Protein AF-A0A6P8RUH9-F1 (afdb_monomer)

Mean predicted aligned error: 15.48 Å

InterPro domains:
  IPR007277 Svp26/Tex261 [PF04148] (1-161)
  IPR007277 Svp26/Tex261 [PTHR13144] (1-192)

Radius of gyration: 24.64 Å; Cα contacts (8 Å, |Δi|>4): 89; chains: 1; bounding box: 49×61×91 Å

Structure (mmCIF, N/CA/C/O backbone):
data_AF-A0A6P8RUH9-F1
#
_entry.id   AF-A0A6P8RUH9-F1
#
loop_
_atom_site.group_PDB
_atom_site.id
_atom_site.type_symbol
_atom_site.label_atom_id
_atom_site.label_alt_id
_atom_site.label_comp_id
_atom_site.label_asym_id
_atom_site.label_entity_id
_atom_site.label_seq_id
_atom_site.pdbx_PDB_ins_code
_atom_site.Cartn_x
_atom_site.Cartn_y
_atom_site.Cartn_z
_atom_site.occupancy
_atom_site.B_iso_or_equiv
_atom_site.auth_seq_id
_atom_site.auth_comp_id
_atom_site.auth_asym_id
_atom_site.auth_atom_id
_atom_site.pdbx_PDB_model_num
ATOM 1 N N . MET A 1 1 ? 12.199 33.834 23.672 1.00 69.25 1 MET A N 1
ATOM 2 C CA . MET A 1 1 ? 12.524 32.460 23.213 1.00 69.25 1 MET A CA 1
ATOM 3 C C . MET A 1 1 ? 12.383 32.310 21.686 1.00 69.25 1 MET A C 1
ATOM 5 O O . MET A 1 1 ? 11.961 31.268 21.211 1.00 69.25 1 MET A O 1
ATOM 9 N N . TRP A 1 2 ? 12.731 33.329 20.887 1.00 88.88 2 TRP A N 1
ATOM 10 C CA . TRP A 1 2 ? 12.473 33.311 19.435 1.00 88.88 2 TRP A CA 1
ATOM 11 C C . TRP A 1 2 ? 13.584 32.617 18.627 1.00 88.88 2 TRP A C 1
ATOM 13 O O . TRP A 1 2 ? 13.301 31.921 17.661 1.00 88.88 2 TRP A O 1
ATOM 23 N N . PHE A 1 3 ? 14.840 32.710 19.082 1.00 92.44 3 PHE A N 1
ATOM 24 C CA . PHE A 1 3 ? 15.985 32.069 18.425 1.00 92.44 3 PHE A 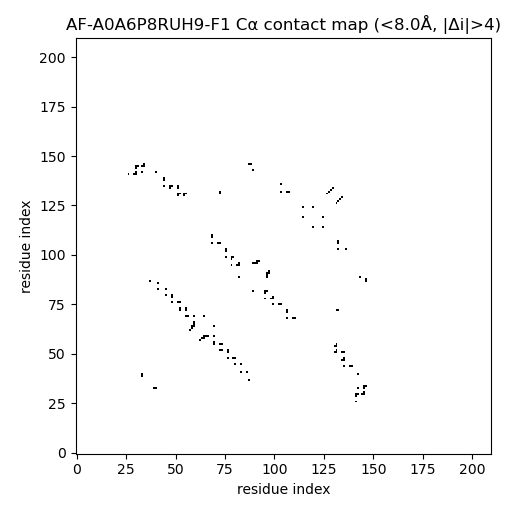CA 1
ATOM 25 C C . PHE A 1 3 ? 15.899 30.530 18.420 1.00 92.44 3 PHE A C 1
ATOM 27 O O . PHE A 1 3 ? 16.036 29.913 17.370 1.00 92.44 3 PHE A O 1
ATOM 34 N N . MET A 1 4 ? 15.579 29.905 19.563 1.00 91.88 4 MET A N 1
ATOM 35 C CA . MET A 1 4 ? 15.375 28.446 19.646 1.00 91.88 4 MET A CA 1
ATOM 36 C C . MET A 1 4 ? 14.178 27.971 18.806 1.00 91.88 4 MET A C 1
ATOM 38 O O . MET A 1 4 ? 14.220 26.887 18.235 1.00 91.88 4 MET A O 1
ATOM 42 N N . TYR A 1 5 ? 13.130 28.793 18.685 1.00 93.69 5 TYR A N 1
ATOM 43 C CA . TYR A 1 5 ? 11.975 28.501 17.834 1.00 93.69 5 TYR A CA 1
ATOM 44 C C . TYR A 1 5 ? 12.345 28.506 16.340 1.00 93.69 5 TYR A C 1
ATOM 46 O O . TYR A 1 5 ? 11.978 27.588 15.608 1.00 93.69 5 TYR A O 1
ATOM 54 N N . LEU A 1 6 ? 13.145 29.484 15.902 1.00 94.25 6 LEU A N 1
ATOM 55 C CA . LEU A 1 6 ? 13.712 29.535 14.549 1.00 94.25 6 LEU A CA 1
ATOM 56 C C . LEU A 1 6 ? 14.610 28.327 14.250 1.00 94.25 6 LEU A C 1
ATOM 58 O O . LEU A 1 6 ? 14.477 27.710 13.194 1.00 94.25 6 LEU A O 1
ATOM 62 N N . LEU A 1 7 ? 15.481 27.953 15.194 1.00 93.50 7 LEU A N 1
ATOM 63 C CA . LEU A 1 7 ? 16.321 26.757 15.072 1.00 93.50 7 LEU A CA 1
ATOM 64 C C . LEU A 1 7 ? 15.492 25.468 14.981 1.00 93.50 7 LEU A C 1
ATOM 66 O O . LEU A 1 7 ? 15.857 24.573 14.222 1.00 93.50 7 LEU A O 1
ATOM 70 N N . SER A 1 8 ? 14.367 25.376 15.698 1.00 95.19 8 SER A N 1
ATOM 71 C CA . SER A 1 8 ? 13.455 24.229 15.604 1.00 95.19 8 SER A CA 1
ATOM 72 C C . SER A 1 8 ? 12.855 24.090 14.203 1.00 95.19 8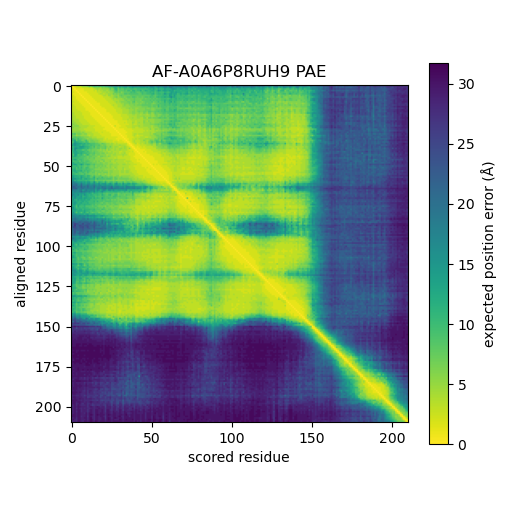 SER A C 1
ATOM 74 O O . SER A 1 8 ? 12.821 22.985 13.667 1.00 95.19 8 SER A O 1
ATOM 76 N N . TRP A 1 9 ? 12.417 25.195 13.592 1.00 95.81 9 TRP A N 1
ATOM 77 C CA . TRP A 1 9 ? 11.889 25.194 12.222 1.00 95.81 9 TRP A CA 1
ATOM 78 C C . TRP A 1 9 ? 12.949 24.805 11.190 1.00 95.81 9 TRP A C 1
ATOM 80 O O . TRP A 1 9 ? 12.679 23.996 10.303 1.00 95.81 9 TRP A O 1
ATOM 90 N N . LEU A 1 10 ? 14.168 25.333 11.334 1.00 96.56 10 LEU A N 1
ATOM 91 C CA . LEU A 1 10 ? 15.282 24.988 10.452 1.00 96.56 10 LEU A CA 1
ATOM 92 C C . LEU A 1 10 ? 15.670 23.506 10.580 1.00 96.56 10 LEU A C 1
ATOM 94 O O . LEU A 1 10 ? 15.860 22.830 9.572 1.00 96.56 10 LEU A O 1
ATOM 98 N N . SER A 1 11 ? 15.744 22.990 11.810 1.00 94.62 11 SER A N 1
ATOM 99 C CA . SER A 1 11 ? 16.042 21.579 12.078 1.00 94.62 11 SER A CA 1
ATOM 100 C C . SER A 1 11 ? 14.975 20.655 11.488 1.00 94.62 11 SER A C 1
ATOM 102 O O . SER A 1 11 ? 15.318 19.667 10.841 1.00 94.62 11 SER A O 1
ATOM 104 N N . LEU A 1 12 ? 13.692 21.005 11.629 1.00 96.00 12 LEU A N 1
ATOM 105 C CA . LEU A 1 12 ? 12.587 20.251 11.035 1.00 96.00 12 LEU A CA 1
ATOM 106 C C . LEU A 1 12 ? 12.712 20.206 9.506 1.00 96.00 12 LEU A C 1
ATOM 108 O O . LEU A 1 12 ? 12.623 19.127 8.924 1.00 96.00 12 LEU A O 1
ATOM 112 N N . LEU A 1 13 ? 12.992 21.341 8.858 1.00 96.19 13 LEU A N 1
ATOM 113 C CA . LEU A 1 13 ? 13.170 21.406 7.404 1.00 96.19 13 LEU A CA 1
ATOM 114 C C . LEU A 1 13 ? 14.316 20.502 6.931 1.00 96.19 13 LEU A C 1
ATOM 116 O O . LEU A 1 13 ? 14.151 19.740 5.975 1.00 96.19 13 LEU A O 1
ATOM 120 N N . ILE A 1 14 ? 15.458 20.546 7.620 1.00 96.00 14 ILE A N 1
ATOM 121 C CA . ILE A 1 14 ? 16.614 19.700 7.303 1.00 96.00 14 ILE A CA 1
ATOM 122 C C . ILE A 1 14 ? 16.260 18.217 7.490 1.00 96.00 14 ILE A C 1
ATOM 124 O O . ILE A 1 14 ? 16.511 17.417 6.590 1.00 96.00 14 ILE A O 1
ATOM 128 N N . GLN A 1 15 ? 15.631 17.843 8.608 1.00 96.50 15 GLN A N 1
ATOM 129 C CA . GLN A 1 15 ? 15.238 16.454 8.880 1.00 96.50 15 GLN A CA 1
ATOM 130 C C . GLN A 1 15 ? 14.256 15.917 7.835 1.00 96.50 15 GLN A C 1
ATOM 132 O O . GLN A 1 15 ? 14.474 14.834 7.293 1.00 96.50 15 GLN A O 1
ATOM 137 N N . VAL A 1 16 ? 13.218 16.686 7.495 1.00 96.56 16 VAL A N 1
ATOM 138 C CA . VAL A 1 16 ? 12.249 16.305 6.455 1.00 96.56 16 VAL A CA 1
ATOM 139 C C . VAL A 1 16 ? 12.937 16.150 5.098 1.00 96.56 16 VAL A C 1
ATOM 141 O O . VAL A 1 16 ? 12.639 15.200 4.372 1.00 96.56 16 VAL A O 1
ATOM 144 N N . SER A 1 17 ? 13.901 17.016 4.773 1.00 95.00 17 SER A N 1
ATOM 145 C CA . SER A 1 17 ? 14.680 16.911 3.531 1.00 95.00 17 SER A CA 1
ATOM 146 C C . SER A 1 17 ? 15.493 15.614 3.477 1.00 95.00 17 SER A C 1
ATOM 148 O O . SER A 1 17 ? 15.428 14.893 2.483 1.00 95.00 17 SER A O 1
ATOM 150 N N . PHE A 1 18 ? 16.202 15.265 4.557 1.00 95.62 18 PHE A N 1
ATOM 151 C CA . PHE A 1 18 ? 16.967 14.015 4.636 1.00 95.62 18 PHE A CA 1
ATOM 152 C C . PHE A 1 18 ? 16.075 12.772 4.561 1.00 95.62 18 PHE A C 1
ATOM 154 O O . PHE A 1 18 ? 16.402 11.842 3.827 1.00 95.62 18 PHE A O 1
ATOM 161 N N . VAL A 1 19 ? 14.939 12.760 5.266 1.00 96.75 19 VAL A N 1
ATOM 162 C CA . VAL A 1 19 ? 13.975 11.647 5.206 1.00 96.75 19 VAL A CA 1
ATOM 163 C C . VAL A 1 19 ? 13.419 11.489 3.790 1.00 96.7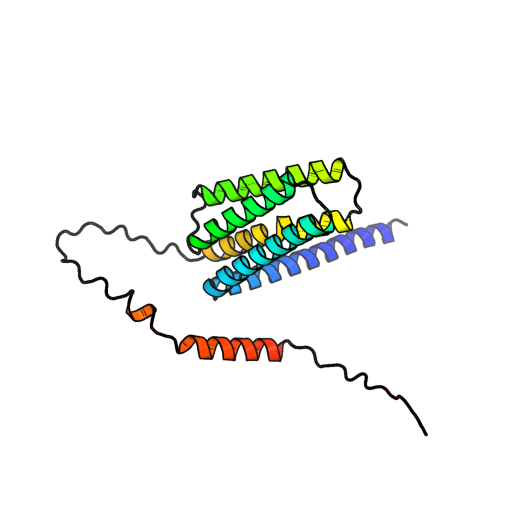5 19 VAL A C 1
ATOM 165 O O . VAL A 1 19 ? 13.357 10.376 3.276 1.00 96.75 19 VAL A O 1
ATOM 168 N N . THR A 1 20 ? 13.079 12.595 3.127 1.00 95.25 20 THR A N 1
ATOM 169 C CA . THR A 1 20 ? 12.555 12.569 1.753 1.00 95.25 20 THR A CA 1
ATOM 170 C C . THR A 1 20 ? 13.595 12.032 0.771 1.00 95.25 20 THR A C 1
ATOM 172 O O . THR A 1 20 ? 13.275 11.158 -0.032 1.00 95.25 20 THR A O 1
ATOM 175 N N . LEU A 1 21 ? 14.850 12.489 0.860 1.00 94.00 21 LEU A N 1
ATOM 176 C CA . LEU A 1 21 ? 15.941 11.988 0.017 1.00 94.00 21 LEU A CA 1
ATOM 177 C C . LEU A 1 21 ? 16.235 10.505 0.272 1.00 94.00 21 LEU A C 1
ATOM 179 O O . LEU A 1 21 ? 16.464 9.763 -0.680 1.00 94.00 21 LEU A O 1
ATOM 183 N N . ALA A 1 22 ? 16.189 10.057 1.529 1.00 95.06 22 ALA A N 1
ATOM 184 C CA . ALA A 1 22 ? 16.385 8.653 1.878 1.00 95.06 22 ALA A CA 1
ATOM 185 C C . ALA A 1 22 ? 15.278 7.756 1.298 1.00 95.06 22 ALA A C 1
ATOM 187 O O . ALA A 1 22 ? 15.579 6.706 0.730 1.00 95.06 22 ALA A O 1
ATOM 188 N N . ILE A 1 23 ? 14.012 8.185 1.383 1.00 93.00 23 ILE A N 1
ATOM 189 C CA . ILE A 1 23 ? 12.884 7.465 0.774 1.00 93.00 23 ILE A CA 1
ATOM 190 C C . ILE A 1 23 ? 13.026 7.455 -0.752 1.00 93.00 23 ILE A C 1
ATOM 192 O O . ILE A 1 23 ? 12.886 6.399 -1.362 1.00 93.00 23 ILE A O 1
ATOM 196 N N . ALA A 1 24 ? 13.355 8.592 -1.371 1.00 90.25 24 ALA A N 1
ATOM 197 C CA . ALA A 1 24 ? 13.539 8.685 -2.819 1.00 90.25 24 ALA A CA 1
ATOM 198 C C . ALA A 1 24 ? 14.666 7.765 -3.321 1.00 90.25 24 ALA A C 1
ATOM 200 O O . ALA A 1 24 ? 14.462 7.020 -4.277 1.00 90.25 24 ALA A O 1
ATOM 201 N N . ALA A 1 25 ? 15.822 7.756 -2.649 1.00 91.31 25 ALA A N 1
ATOM 202 C CA . ALA A 1 25 ? 16.939 6.875 -2.988 1.00 91.31 25 ALA A CA 1
ATOM 203 C C . ALA A 1 25 ? 16.591 5.389 -2.788 1.00 91.31 25 ALA A C 1
ATOM 205 O O . ALA A 1 25 ? 16.945 4.556 -3.621 1.00 91.31 25 ALA A O 1
ATOM 206 N N . GLY A 1 26 ? 15.859 5.055 -1.718 1.00 88.62 26 GLY A N 1
ATOM 207 C CA . GLY A 1 26 ? 15.378 3.694 -1.474 1.00 88.62 26 GLY A CA 1
ATOM 208 C C . GLY A 1 26 ? 14.413 3.207 -2.556 1.00 88.62 26 GLY A C 1
ATOM 209 O O . GLY A 1 26 ? 14.572 2.100 -3.064 1.00 88.62 26 GLY A O 1
ATOM 210 N N . LEU A 1 27 ? 13.444 4.040 -2.950 1.00 86.12 27 LEU A N 1
ATOM 211 C CA . LEU A 1 27 ? 12.492 3.711 -4.016 1.00 86.12 27 LEU A CA 1
ATOM 212 C C . LEU A 1 27 ? 13.161 3.616 -5.387 1.00 86.12 27 LEU A C 1
ATOM 214 O O . LEU A 1 27 ? 12.807 2.728 -6.156 1.00 86.12 27 LEU A O 1
ATOM 218 N N . TYR A 1 28 ? 14.147 4.471 -5.667 1.00 87.12 28 TYR A N 1
ATOM 219 C CA . TYR A 1 28 ? 14.960 4.381 -6.879 1.00 87.12 28 TYR A CA 1
ATOM 220 C C . TYR A 1 28 ? 15.700 3.038 -6.955 1.00 87.12 28 TYR A C 1
ATOM 222 O O . TYR A 1 28 ? 15.595 2.337 -7.957 1.00 87.12 28 TYR A O 1
ATOM 230 N N . TYR A 1 29 ? 16.367 2.633 -5.869 1.00 87.06 29 TYR A N 1
ATOM 231 C CA . TYR A 1 29 ? 17.061 1.343 -5.809 1.00 87.06 29 TYR A CA 1
ATOM 232 C C . TYR A 1 29 ? 16.100 0.154 -5.960 1.00 87.06 29 TYR A C 1
ATOM 234 O O . TYR A 1 29 ? 16.401 -0.814 -6.654 1.00 87.06 29 TYR A O 1
ATOM 242 N N . VAL A 1 30 ? 14.919 0.224 -5.336 1.00 83.94 30 VAL A N 1
ATOM 243 C CA . VAL A 1 30 ? 13.884 -0.809 -5.500 1.00 83.94 30 VAL A CA 1
ATOM 244 C C . VAL A 1 30 ? 13.390 -0.870 -6.947 1.00 83.94 30 VAL A C 1
ATOM 246 O O . VAL A 1 30 ? 13.195 -1.969 -7.455 1.00 83.94 30 VAL A O 1
ATOM 249 N N . ALA A 1 31 ? 13.207 0.267 -7.621 1.00 83.44 31 ALA A N 1
ATOM 250 C CA . ALA A 1 31 ? 12.779 0.298 -9.018 1.00 83.44 31 ALA A CA 1
ATOM 251 C C . ALA A 1 31 ? 13.814 -0.351 -9.951 1.00 83.44 31 ALA A C 1
ATOM 253 O O . ALA A 1 31 ? 13.439 -1.189 -10.768 1.00 83.44 31 ALA A O 1
ATOM 254 N N . GLU A 1 32 ? 15.103 -0.052 -9.766 1.00 83.69 32 GLU A N 1
ATOM 255 C CA . GLU A 1 32 ? 16.202 -0.692 -10.508 1.00 83.69 32 GLU A CA 1
ATOM 256 C C . GLU A 1 32 ? 16.216 -2.216 -10.283 1.00 83.69 32 GLU A C 1
ATOM 258 O O . GLU A 1 32 ? 16.300 -2.999 -11.229 1.00 83.69 32 GLU A O 1
ATOM 263 N N . LEU A 1 33 ? 16.013 -2.660 -9.035 1.00 81.56 33 LEU A N 1
ATOM 264 C CA . LEU A 1 33 ? 15.922 -4.085 -8.711 1.00 81.56 33 LEU A CA 1
ATOM 265 C C . LEU A 1 33 ? 14.700 -4.757 -9.358 1.00 81.56 33 LEU A C 1
ATOM 267 O O . LEU A 1 33 ? 14.754 -5.929 -9.734 1.00 81.56 33 LEU A O 1
ATOM 271 N N . ILE A 1 34 ? 13.584 -4.038 -9.481 1.00 82.50 34 ILE A N 1
ATOM 272 C CA . ILE A 1 34 ? 12.384 -4.548 -10.145 1.00 82.50 34 ILE A CA 1
ATOM 273 C C . ILE A 1 34 ? 12.605 -4.682 -11.650 1.00 82.50 34 ILE A C 1
ATOM 275 O O . ILE A 1 34 ? 12.130 -5.663 -12.227 1.00 82.50 34 ILE A O 1
ATOM 279 N N . GLU A 1 35 ? 13.302 -3.726 -12.260 1.00 77.19 35 GLU A N 1
ATOM 280 C CA . GLU A 1 35 ? 13.654 -3.745 -13.680 1.00 77.19 35 GLU A CA 1
ATOM 281 C C . GLU A 1 35 ? 14.567 -4.937 -14.000 1.00 77.19 35 GLU A C 1
ATOM 283 O O . GLU A 1 35 ? 14.286 -5.697 -14.930 1.00 77.19 35 GLU A O 1
ATOM 288 N N . GLU A 1 36 ? 15.592 -5.175 -13.177 1.00 80.31 36 GLU A N 1
ATOM 289 C CA . GLU A 1 36 ? 16.517 -6.296 -13.370 1.00 80.31 36 GLU A CA 1
ATOM 290 C C . GLU A 1 36 ? 15.868 -7.661 -13.048 1.00 80.31 36 GLU A C 1
ATOM 292 O O . GLU A 1 36 ? 16.117 -8.655 -13.736 1.00 80.31 36 GLU A O 1
ATOM 297 N N . TYR A 1 37 ? 14.975 -7.725 -12.050 1.00 80.62 37 TYR A N 1
ATOM 298 C CA . TYR A 1 37 ? 14.372 -8.975 -11.564 1.00 80.62 37 TYR A CA 1
ATOM 299 C C . TYR A 1 37 ? 12.837 -8.999 -11.625 1.00 80.62 37 TYR A C 1
ATOM 301 O O . TYR A 1 37 ? 12.169 -9.427 -10.678 1.00 80.62 37 TYR A O 1
ATOM 309 N N . THR A 1 38 ? 12.247 -8.636 -12.765 1.00 77.81 38 THR A N 1
ATOM 310 C CA . THR A 1 38 ? 10.779 -8.587 -12.971 1.00 77.81 38 THR A CA 1
ATOM 311 C C . THR A 1 38 ? 10.034 -9.864 -12.542 1.00 77.81 38 THR A C 1
ATOM 313 O O . THR A 1 38 ? 8.972 -9.800 -11.917 1.00 77.81 38 THR A O 1
ATOM 316 N N . VAL A 1 39 ? 10.607 -11.045 -12.798 1.00 77.62 39 VAL A N 1
ATOM 317 C CA . VAL A 1 39 ? 10.031 -12.342 -12.391 1.00 77.62 39 VAL A CA 1
ATOM 318 C C . VAL A 1 39 ? 10.057 -12.525 -10.869 1.00 77.62 39 VAL A C 1
ATOM 320 O O . VAL A 1 39 ? 9.130 -13.107 -10.294 1.00 77.62 39 VAL A O 1
ATOM 323 N N . ALA A 1 40 ? 11.100 -12.036 -10.192 1.00 77.44 40 ALA A N 1
ATOM 324 C CA . ALA A 1 40 ? 11.167 -12.057 -8.733 1.00 77.44 40 ALA A CA 1
ATOM 325 C C . ALA A 1 40 ? 10.153 -11.076 -8.136 1.00 77.44 40 ALA A C 1
ATOM 327 O O . ALA A 1 40 ? 9.431 -11.449 -7.210 1.00 77.44 40 ALA A O 1
ATOM 328 N N . THR A 1 41 ? 10.014 -9.885 -8.717 1.00 80.00 41 THR A N 1
ATOM 329 C CA . THR A 1 41 ? 9.019 -8.881 -8.319 1.00 80.00 41 THR A CA 1
ATOM 330 C C . THR A 1 41 ? 7.602 -9.435 -8.377 1.00 80.00 41 THR A C 1
ATOM 332 O O . THR A 1 41 ? 6.869 -9.364 -7.389 1.00 80.00 41 THR A O 1
ATOM 335 N N . GLN A 1 42 ? 7.232 -10.089 -9.481 1.00 79.88 42 GLN A N 1
ATOM 336 C CA . GLN A 1 42 ? 5.919 -10.722 -9.622 1.00 79.88 42 GLN A CA 1
ATOM 337 C C . GLN A 1 42 ? 5.664 -11.764 -8.515 1.00 79.88 42 GLN A C 1
ATOM 339 O O . GLN A 1 42 ? 4.559 -11.862 -7.972 1.00 79.88 42 GLN A O 1
ATOM 344 N N . ARG A 1 43 ? 6.691 -12.535 -8.133 1.00 82.06 43 ARG A N 1
ATOM 345 C CA . ARG A 1 43 ? 6.594 -13.507 -7.031 1.00 82.06 43 ARG A CA 1
ATOM 346 C C . ARG A 1 43 ? 6.457 -12.819 -5.674 1.00 82.06 43 ARG A C 1
ATOM 348 O O . ARG A 1 43 ? 5.631 -13.251 -4.876 1.00 82.06 43 ARG A O 1
ATOM 355 N N . ILE A 1 44 ? 7.222 -11.761 -5.417 1.00 84.50 44 ILE A N 1
ATOM 356 C CA . ILE A 1 44 ? 7.167 -10.996 -4.163 1.00 84.50 44 ILE A CA 1
ATOM 357 C C . ILE A 1 44 ? 5.782 -10.371 -3.980 1.00 84.50 44 ILE A C 1
ATOM 359 O O . ILE A 1 44 ? 5.169 -10.569 -2.933 1.00 84.50 44 ILE A O 1
ATOM 363 N N . ILE A 1 45 ? 5.240 -9.711 -5.006 1.00 84.94 45 ILE A N 1
ATOM 364 C CA . ILE A 1 45 ? 3.895 -9.117 -4.955 1.00 84.94 45 ILE A CA 1
ATOM 365 C C . ILE A 1 45 ? 2.838 -10.205 -4.710 1.00 84.94 45 ILE A C 1
ATOM 367 O O . ILE A 1 45 ? 1.936 -10.026 -3.892 1.00 84.94 45 ILE A O 1
ATOM 371 N N . LYS A 1 46 ? 2.977 -11.383 -5.334 1.00 82.56 46 LYS A N 1
ATOM 372 C CA . LYS A 1 46 ? 2.100 -12.532 -5.057 1.00 82.56 46 LYS A CA 1
ATOM 373 C C . LYS A 1 46 ? 2.173 -12.983 -3.591 1.00 82.56 46 LYS A C 1
ATOM 375 O O . LYS A 1 46 ? 1.132 -13.282 -3.004 1.00 82.56 46 LYS A O 1
ATOM 380 N N . TYR A 1 47 ? 3.363 -13.016 -2.991 1.00 86.56 47 TYR A N 1
ATOM 381 C CA . TYR A 1 47 ? 3.512 -13.307 -1.562 1.00 86.56 47 TYR A CA 1
ATOM 382 C C . TYR A 1 47 ? 2.912 -12.20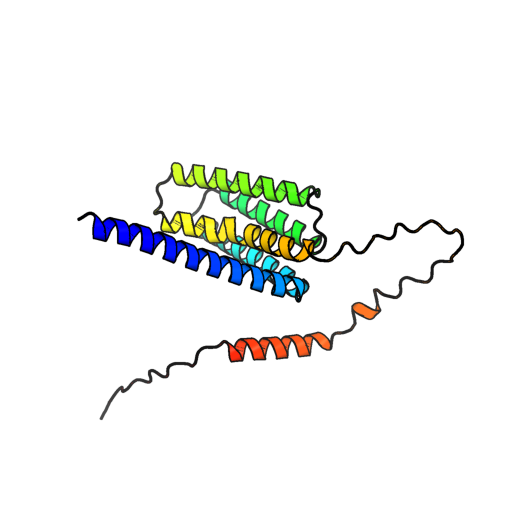7 -0.678 1.00 86.56 47 TYR A C 1
ATOM 384 O O . TYR A 1 47 ? 2.262 -12.538 0.309 1.00 86.56 47 TYR A O 1
ATOM 392 N N . MET A 1 48 ? 3.048 -10.927 -1.044 1.00 86.12 48 MET A N 1
ATOM 393 C CA . MET A 1 48 ? 2.436 -9.803 -0.319 1.00 86.12 48 MET A CA 1
ATOM 394 C C . MET A 1 48 ? 0.904 -9.876 -0.321 1.00 86.12 48 MET A C 1
ATOM 396 O O . MET A 1 48 ? 0.282 -9.671 0.720 1.00 86.12 48 MET A O 1
ATOM 400 N N . ILE A 1 49 ? 0.287 -10.240 -1.450 1.00 87.31 49 ILE A N 1
ATOM 401 C CA . ILE A 1 49 ? -1.166 -10.481 -1.526 1.00 87.31 49 ILE A CA 1
ATOM 402 C C . ILE A 1 49 ? -1.562 -11.668 -0.648 1.00 87.31 49 ILE A C 1
ATOM 404 O O . ILE A 1 49 ? -2.552 -11.594 0.080 1.00 87.31 49 ILE A O 1
ATOM 408 N N . GLY A 1 50 ? -0.790 -12.760 -0.693 1.00 86.38 50 GLY A N 1
ATOM 409 C CA . GLY A 1 50 ? -1.018 -13.925 0.163 1.00 86.38 50 GLY A CA 1
ATOM 410 C C . GLY A 1 50 ? -0.940 -13.573 1.650 1.00 86.38 50 GLY A C 1
ATOM 411 O O . GLY A 1 50 ? -1.803 -13.982 2.422 1.00 86.38 50 GLY A O 1
ATOM 412 N N . PHE A 1 51 ? 0.040 -12.754 2.035 1.00 90.25 51 PHE A N 1
ATOM 413 C CA . PHE A 1 51 ? 0.189 -12.239 3.392 1.00 90.25 51 PHE A CA 1
ATOM 414 C C . PHE A 1 51 ? -0.992 -11.347 3.803 1.00 90.25 51 PHE A C 1
ATOM 416 O O . PHE A 1 51 ? -1.603 -11.612 4.833 1.00 90.25 51 PHE A O 1
ATOM 423 N N . SER A 1 52 ? -1.381 -10.360 2.986 1.00 89.69 52 SER A N 1
ATOM 424 C CA . SER A 1 52 ? -2.558 -9.507 3.249 1.00 89.69 52 SER A CA 1
ATOM 425 C C . SER A 1 52 ? -3.842 -10.337 3.390 1.00 89.69 52 SER A C 1
ATOM 427 O O . SER A 1 52 ? -4.630 -10.140 4.314 1.00 89.69 52 SER A O 1
ATOM 429 N N . THR A 1 53 ? -4.015 -11.348 2.534 1.00 88.88 53 THR A N 1
ATOM 430 C CA . THR A 1 53 ? -5.136 -12.296 2.612 1.00 88.88 53 THR A CA 1
ATOM 431 C C . THR A 1 53 ? -5.112 -13.079 3.924 1.00 88.88 53 THR A C 1
ATOM 433 O O . THR A 1 53 ? -6.144 -13.199 4.579 1.00 88.88 53 THR A O 1
ATOM 436 N N . ALA A 1 54 ? -3.947 -13.580 4.341 1.00 90.38 54 ALA A N 1
ATOM 437 C CA . ALA A 1 54 ? -3.801 -14.296 5.605 1.00 90.38 54 ALA A CA 1
ATOM 438 C C . ALA A 1 54 ? -4.129 -13.399 6.809 1.00 90.38 54 ALA A C 1
ATOM 440 O O . ALA A 1 54 ? -4.859 -13.830 7.699 1.00 90.38 54 ALA A O 1
ATOM 441 N N . VAL A 1 55 ? -3.664 -12.145 6.815 1.00 89.69 55 VAL A N 1
ATOM 442 C CA . VAL A 1 55 ? -3.979 -11.173 7.875 1.00 89.69 55 VAL A CA 1
ATOM 443 C C . VAL A 1 55 ? -5.481 -10.884 7.933 1.00 89.69 55 VAL A C 1
ATOM 445 O O . VAL A 1 55 ? -6.055 -10.927 9.018 1.00 89.69 55 VAL A O 1
ATOM 448 N N . LEU A 1 56 ? -6.144 -10.670 6.790 1.00 87.69 56 LEU A N 1
ATOM 449 C CA . LEU A 1 56 ? -7.600 -10.473 6.727 1.00 87.69 56 LEU A CA 1
ATOM 450 C C . LEU A 1 56 ? -8.380 -11.684 7.260 1.00 87.69 56 LEU A C 1
ATOM 452 O O . LEU A 1 56 ? -9.356 -11.516 7.989 1.00 87.69 56 LEU A O 1
ATOM 456 N N . VAL A 1 57 ? -7.943 -12.901 6.928 1.00 87.56 57 VAL A N 1
ATOM 457 C CA . VAL A 1 57 ? -8.554 -14.137 7.442 1.00 87.56 57 VAL A CA 1
ATOM 458 C C . VAL A 1 57 ? -8.340 -14.263 8.951 1.00 87.56 57 VAL A C 1
ATOM 460 O O . VAL A 1 57 ? -9.287 -14.572 9.671 1.00 87.56 57 VAL A O 1
ATOM 463 N N . CYS A 1 58 ? -7.137 -13.975 9.455 1.00 87.50 58 CYS A N 1
ATOM 464 C CA . CYS A 1 58 ? -6.869 -13.947 10.893 1.00 87.50 58 CYS A CA 1
ATOM 465 C C . CYS A 1 58 ? -7.760 -12.922 11.607 1.00 87.50 58 CYS A C 1
ATOM 467 O O . CYS A 1 58 ? -8.416 -13.276 12.583 1.00 87.50 58 CYS A O 1
ATOM 469 N N . LEU A 1 59 ? -7.859 -11.691 11.098 1.00 85.25 59 LEU A N 1
ATOM 470 C CA . LEU A 1 59 ? -8.747 -10.663 11.656 1.00 85.25 59 LEU A CA 1
ATOM 471 C C . LEU A 1 59 ? -10.208 -11.129 11.691 1.00 85.25 59 LEU A C 1
ATOM 473 O O . LEU A 1 59 ? -10.905 -10.911 12.677 1.00 85.2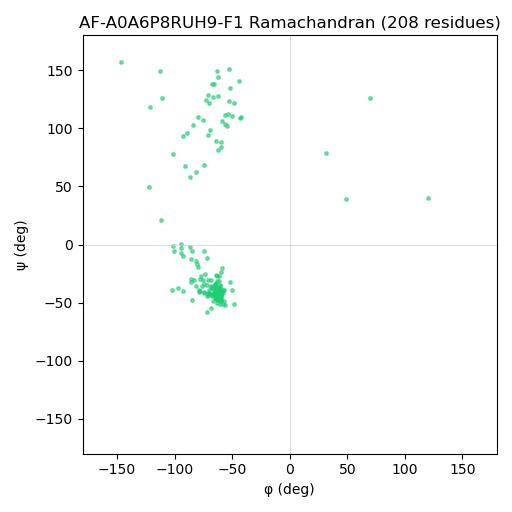5 59 LEU A O 1
ATOM 477 N N . TYR A 1 60 ? -10.668 -11.835 10.659 1.00 85.19 60 TYR A N 1
ATOM 478 C CA . TYR A 1 60 ? -12.016 -12.397 10.648 1.00 85.19 60 TYR A CA 1
ATOM 479 C C . TYR A 1 60 ? -12.232 -13.462 11.735 1.00 85.19 60 TYR A C 1
ATOM 481 O O . TYR A 1 60 ? -13.263 -13.448 12.407 1.00 85.19 60 TYR A O 1
ATOM 489 N N . PHE A 1 61 ? -11.267 -14.366 11.940 1.00 85.50 61 PHE A N 1
ATOM 490 C CA . PHE A 1 61 ? -11.379 -15.438 12.937 1.00 85.50 61 PHE A CA 1
ATOM 491 C C . PHE A 1 61 ? -11.217 -14.957 14.384 1.00 85.50 61 PHE A C 1
ATOM 493 O O . PHE A 1 61 ? -11.946 -15.432 15.256 1.00 85.50 61 PHE A O 1
ATOM 500 N N . PHE A 1 62 ? -10.272 -14.052 14.649 1.00 85.38 62 PHE A N 1
ATOM 501 C CA . PHE A 1 62 ? -9.967 -13.591 16.006 1.00 85.38 62 PHE A CA 1
ATOM 502 C C . PHE A 1 62 ? -10.886 -12.449 16.456 1.00 85.38 62 PHE A C 1
ATOM 504 O O . PHE A 1 62 ? -11.455 -12.520 17.543 1.00 85.38 62 PHE A O 1
ATOM 511 N N . GLU A 1 63 ? -11.071 -11.430 15.615 1.00 78.12 63 GLU A N 1
ATOM 512 C CA . GLU A 1 63 ? -11.719 -10.164 15.994 1.00 78.12 63 GLU A CA 1
ATOM 513 C C . GLU A 1 63 ? -13.189 -10.080 15.539 1.00 78.12 63 GLU A C 1
ATOM 515 O O . GLU A 1 63 ? -13.886 -9.131 15.881 1.00 78.12 63 GLU A O 1
ATOM 520 N N . LYS A 1 64 ? -13.690 -11.062 14.767 1.00 74.69 64 LYS A N 1
ATOM 521 C CA . LYS A 1 64 ? -15.046 -11.053 14.169 1.00 74.69 64 LYS A CA 1
ATOM 522 C C . LYS A 1 64 ? -15.374 -9.737 13.446 1.00 74.69 64 LYS A C 1
ATOM 524 O O . LYS A 1 64 ? -16.501 -9.248 13.510 1.00 74.69 64 LYS A O 1
ATOM 529 N N . PHE A 1 65 ? -14.383 -9.185 12.747 1.00 74.50 65 PHE A N 1
ATOM 530 C CA . PHE A 1 65 ? -14.522 -7.950 11.976 1.00 74.50 65 PHE A CA 1
ATOM 531 C C . PHE A 1 65 ? -15.708 -8.014 10.990 1.00 74.50 65 PHE A C 1
ATOM 533 O O . PHE A 1 65 ? -16.034 -9.104 10.497 1.00 74.50 65 PHE A O 1
ATOM 540 N N . PRO A 1 66 ? -16.340 -6.872 10.650 1.00 80.31 66 PRO A N 1
ATOM 541 C CA . PRO A 1 66 ? -17.452 -6.814 9.705 1.00 80.31 66 PRO A CA 1
ATOM 542 C C . PRO A 1 66 ? -17.148 -7.574 8.412 1.00 80.31 66 PRO A C 1
ATOM 544 O O . PRO A 1 66 ? -16.203 -7.275 7.675 1.00 80.31 66 PRO A O 1
ATOM 547 N N . SER A 1 67 ? -18.006 -8.550 8.111 1.00 79.12 67 SER A N 1
ATOM 548 C CA . SER A 1 67 ? -17.859 -9.457 6.970 1.00 79.12 67 SER A CA 1
ATOM 549 C C . SER A 1 67 ? -17.866 -8.733 5.623 1.00 79.12 67 SER A C 1
ATOM 551 O O . SER A 1 67 ? -17.237 -9.206 4.682 1.00 79.12 67 SER A O 1
ATOM 553 N N . VAL A 1 68 ? -18.516 -7.568 5.532 1.00 82.00 68 VAL A N 1
ATOM 554 C CA . VAL A 1 68 ? -18.515 -6.717 4.331 1.00 82.00 68 VAL A CA 1
ATOM 555 C C . VAL A 1 68 ? -17.122 -6.141 4.062 1.00 82.00 68 VAL A C 1
ATOM 557 O O . VAL A 1 68 ? -16.657 -6.175 2.927 1.00 82.00 68 VAL A O 1
ATOM 560 N N . MET A 1 69 ? -16.427 -5.669 5.100 1.00 80.25 69 MET A N 1
ATOM 561 C CA . MET A 1 69 ? -15.090 -5.076 4.988 1.00 80.25 69 MET A CA 1
ATOM 562 C C . MET A 1 69 ? -14.034 -6.144 4.688 1.00 80.25 69 MET A C 1
ATOM 564 O O . MET A 1 69 ? -13.220 -5.975 3.781 1.00 80.25 69 MET A O 1
ATOM 568 N N . VAL A 1 70 ? -14.096 -7.288 5.379 1.00 83.81 70 VAL A N 1
ATOM 569 C CA . VAL A 1 70 ? -13.224 -8.436 5.080 1.00 83.81 70 VAL A CA 1
ATOM 570 C C . VAL A 1 70 ? -13.513 -8.986 3.683 1.00 83.81 70 VAL A C 1
ATOM 572 O O . VAL A 1 70 ? -12.583 -9.237 2.922 1.00 83.81 70 VAL A O 1
ATOM 575 N N . GLY A 1 71 ? -14.787 -9.138 3.312 1.00 84.12 71 GLY A N 1
ATOM 576 C CA . GLY A 1 71 ? -15.196 -9.630 1.997 1.00 84.12 71 GLY A CA 1
ATOM 577 C C . GLY A 1 71 ? -14.727 -8.722 0.861 1.00 84.12 71 GLY A C 1
ATOM 578 O O . GLY A 1 71 ? -14.191 -9.218 -0.129 1.00 84.12 71 GLY A O 1
ATOM 579 N N . MET A 1 72 ? -14.850 -7.402 1.026 1.00 84.75 72 MET A N 1
ATOM 580 C CA . MET A 1 72 ? -14.342 -6.427 0.061 1.00 84.75 72 MET A CA 1
ATOM 581 C C . MET A 1 72 ? -12.809 -6.470 -0.029 1.00 84.75 72 MET A C 1
ATOM 583 O O . MET A 1 72 ? -12.272 -6.488 -1.134 1.00 84.75 72 MET A O 1
ATOM 587 N N . GLY A 1 73 ? -12.096 -6.577 1.099 1.00 85.31 73 GLY A N 1
ATOM 588 C CA . GLY A 1 73 ? -10.636 -6.722 1.112 1.00 85.31 73 GLY A CA 1
ATOM 589 C C . GLY A 1 73 ? -10.153 -8.007 0.426 1.00 85.31 73 GLY A C 1
ATOM 590 O O . GLY A 1 73 ? -9.217 -7.979 -0.377 1.00 85.31 73 GLY A O 1
ATOM 591 N N . LEU A 1 74 ? -10.832 -9.133 0.671 1.00 85.56 74 LEU A N 1
ATOM 592 C CA . LEU A 1 74 ? -10.559 -10.407 -0.001 1.00 85.56 74 LEU A CA 1
ATOM 593 C C . LEU A 1 74 ? -10.842 -10.324 -1.504 1.00 85.56 74 LEU A C 1
ATOM 595 O O . LEU A 1 74 ? -10.033 -10.794 -2.304 1.00 85.56 74 LEU A O 1
ATOM 599 N N . PHE A 1 75 ? -11.950 -9.693 -1.899 1.00 87.25 75 PHE A N 1
ATOM 600 C CA . PHE A 1 75 ? -12.276 -9.477 -3.306 1.00 87.25 75 PHE A CA 1
ATOM 601 C C . PHE A 1 75 ? -11.205 -8.636 -4.010 1.00 87.25 75 PHE A C 1
ATOM 603 O O . PHE A 1 75 ? -10.742 -9.008 -5.089 1.00 87.25 75 PHE A O 1
ATOM 610 N N . THR A 1 76 ? -10.728 -7.566 -3.377 1.00 85.44 76 THR A N 1
ATOM 611 C CA . THR A 1 76 ? -9.626 -6.759 -3.912 1.00 85.44 76 THR A CA 1
ATOM 612 C C . THR A 1 76 ? -8.342 -7.575 -4.060 1.00 85.44 76 THR A C 1
ATOM 614 O O . THR A 1 76 ? -7.702 -7.508 -5.109 1.00 85.44 76 THR A O 1
ATOM 617 N N . ASN A 1 77 ? -8.000 -8.419 -3.081 1.00 86.44 77 ASN A N 1
ATOM 618 C CA . ASN A 1 77 ? -6.856 -9.333 -3.183 1.00 86.44 77 ASN A CA 1
ATOM 619 C C . ASN A 1 77 ? -6.986 -10.329 -4.351 1.00 86.44 77 ASN A C 1
ATOM 621 O O . ASN A 1 77 ? -5.990 -10.623 -5.018 1.00 86.44 77 ASN A O 1
ATOM 625 N N . LEU A 1 78 ? -8.198 -10.798 -4.668 1.00 84.62 78 LEU A N 1
ATOM 626 C CA . LEU A 1 78 ? -8.444 -11.626 -5.856 1.00 84.62 78 LEU A CA 1
ATOM 627 C C . LEU A 1 78 ? -8.247 -10.841 -7.159 1.00 84.62 78 LEU A C 1
ATOM 629 O O . LEU A 1 78 ? -7.616 -11.349 -8.090 1.00 84.62 78 LEU A O 1
ATOM 633 N N . VAL A 1 79 ? -8.738 -9.601 -7.225 1.00 82.75 79 VAL A N 1
ATOM 634 C CA . VAL A 1 79 ? -8.544 -8.722 -8.391 1.00 82.75 79 VAL A CA 1
ATOM 635 C C . VAL A 1 79 ? -7.057 -8.425 -8.605 1.00 82.75 79 VAL A C 1
ATOM 637 O O . VAL A 1 79 ? -6.577 -8.503 -9.737 1.00 82.75 79 VAL A O 1
ATOM 640 N N . TYR A 1 80 ? -6.293 -8.204 -7.533 1.00 82.75 80 TYR A N 1
ATOM 641 C CA . TYR A 1 80 ? -4.837 -8.063 -7.605 1.00 82.75 80 TYR A CA 1
ATOM 642 C C . TYR A 1 80 ? -4.136 -9.326 -8.114 1.00 82.75 80 TYR A C 1
ATOM 644 O O . TYR A 1 80 ? -3.190 -9.239 -8.899 1.00 82.75 80 TYR A O 1
ATOM 652 N N . PHE A 1 81 ? -4.615 -10.512 -7.737 1.00 78.75 81 PHE A N 1
ATOM 653 C CA . PHE A 1 81 ? -4.096 -11.766 -8.283 1.00 78.75 81 PHE A CA 1
ATOM 654 C C . PHE A 1 81 ? -4.369 -11.896 -9.792 1.00 78.75 81 PHE A C 1
ATOM 656 O O . PHE A 1 81 ? -3.547 -12.438 -10.534 1.00 78.75 81 PHE A O 1
ATOM 663 N N . GLY A 1 82 ? -5.505 -11.369 -10.258 1.00 69.81 82 GLY A N 1
ATOM 664 C CA . GLY A 1 82 ? -5.814 -11.225 -11.681 1.00 69.81 82 GLY A CA 1
ATOM 665 C C . GLY A 1 82 ? -4.878 -10.242 -12.388 1.00 69.81 82 GLY A C 1
ATOM 666 O O . GLY A 1 82 ? -4.389 -10.543 -13.475 1.00 69.81 82 GLY A O 1
ATOM 667 N N . LEU A 1 83 ? -4.564 -9.112 -11.749 1.00 73.69 83 LEU A N 1
ATOM 668 C CA . LEU A 1 83 ? -3.657 -8.090 -12.281 1.00 73.69 83 LEU A CA 1
ATOM 669 C C . LEU A 1 83 ? -2.218 -8.617 -12.444 1.00 73.69 83 LEU A C 1
ATOM 671 O O . LEU A 1 83 ? -1.568 -8.342 -13.451 1.00 73.69 83 LEU A O 1
ATOM 675 N N . LEU A 1 84 ? -1.761 -9.466 -11.517 1.00 67.94 84 LEU A N 1
ATOM 676 C CA . LEU A 1 84 ? -0.478 -10.177 -11.597 1.00 67.94 84 LEU A CA 1
ATOM 677 C C . LEU A 1 84 ? -0.342 -11.097 -12.816 1.00 67.94 84 LEU A C 1
ATOM 679 O O . LEU A 1 84 ? 0.787 -11.401 -13.196 1.00 67.94 84 LEU A O 1
ATOM 683 N N . ARG A 1 85 ? -1.438 -11.581 -13.419 1.00 62.56 85 ARG A N 1
ATOM 684 C CA . ARG A 1 85 ? -1.357 -12.456 -14.604 1.00 62.56 85 ARG A CA 1
ATOM 685 C C . ARG A 1 85 ? -0.971 -11.714 -15.880 1.00 62.56 85 ARG A C 1
ATOM 687 O O . ARG A 1 85 ? -0.437 -12.342 -16.786 1.00 62.56 85 ARG A O 1
ATOM 694 N N . THR A 1 86 ? -1.244 -10.414 -15.943 1.00 60.03 86 THR A N 1
ATOM 695 C CA . THR A 1 86 ? -0.938 -9.554 -17.098 1.00 60.03 86 THR A CA 1
ATOM 696 C C . THR A 1 86 ? 0.411 -8.839 -16.933 1.00 60.03 86 THR A C 1
ATOM 698 O O . THR A 1 86 ? 0.836 -8.080 -17.799 1.00 60.03 86 THR A O 1
ATOM 701 N N . PHE A 1 87 ? 1.110 -9.085 -15.822 1.00 59.41 87 PHE A N 1
ATOM 702 C CA . PHE A 1 87 ? 2.466 -8.602 -15.582 1.00 59.41 87 PHE A CA 1
ATOM 703 C C . PHE A 1 87 ? 3.454 -9.253 -16.574 1.00 59.41 87 PHE A C 1
ATOM 705 O O . PHE A 1 87 ? 3.337 -10.463 -16.791 1.00 59.41 87 PHE A O 1
ATOM 712 N N . PRO A 1 88 ? 4.429 -8.531 -17.170 1.00 54.09 88 PRO A N 1
ATOM 713 C CA . PRO A 1 88 ? 4.868 -7.153 -16.885 1.00 54.09 88 PRO A CA 1
ATOM 714 C C . PRO A 1 88 ? 4.203 -6.042 -17.725 1.00 54.09 88 PRO A C 1
ATOM 716 O O . PRO A 1 88 ? 4.360 -4.870 -17.402 1.00 54.09 88 PRO A O 1
ATOM 719 N N . PHE A 1 89 ? 3.434 -6.365 -18.770 1.00 56.56 89 PHE A N 1
ATOM 720 C CA . PHE A 1 89 ? 2.798 -5.370 -19.652 1.00 56.56 89 PHE A CA 1
ATOM 721 C C . PHE A 1 89 ? 1.391 -4.990 -19.167 1.00 56.56 89 PHE A C 1
ATOM 723 O O . PHE A 1 89 ? 0.380 -5.294 -19.808 1.00 56.56 89 PHE A O 1
ATOM 730 N N . ILE A 1 90 ? 1.304 -4.321 -18.016 1.00 60.00 90 ILE A N 1
ATOM 731 C CA . ILE A 1 90 ? 0.024 -3.820 -17.504 1.00 60.00 90 ILE A CA 1
ATOM 732 C C . ILE A 1 90 ? -0.376 -2.585 -18.313 1.00 60.00 90 ILE A C 1
ATOM 734 O O . ILE A 1 90 ? 0.168 -1.498 -18.144 1.00 60.00 90 ILE A O 1
ATOM 738 N N . MET A 1 91 ? -1.376 -2.732 -19.181 1.00 56.69 91 MET A N 1
ATOM 739 C CA . MET A 1 91 ? -2.016 -1.571 -19.791 1.00 56.69 91 MET A CA 1
ATOM 740 C C . MET A 1 91 ? -2.834 -0.838 -18.724 1.00 56.69 91 MET A C 1
ATOM 742 O O . MET A 1 91 ? -3.768 -1.411 -18.152 1.00 56.69 91 MET A O 1
ATOM 746 N N . LEU A 1 92 ? -2.524 0.442 -18.498 1.00 62.56 92 LEU A N 1
ATOM 747 C CA . LEU A 1 92 ? -3.254 1.319 -17.569 1.00 62.56 92 LEU A CA 1
ATOM 748 C C . LEU A 1 92 ? -4.746 1.456 -17.936 1.00 62.56 92 LEU A C 1
ATOM 750 O O . LEU A 1 92 ? -5.576 1.777 -17.094 1.00 62.56 92 LEU A O 1
ATOM 754 N N . THR A 1 93 ? -5.108 1.164 -19.188 1.00 61.38 93 THR A N 1
ATOM 755 C CA . THR A 1 93 ? -6.492 1.153 -19.693 1.00 61.38 93 THR A CA 1
ATOM 756 C C . THR A 1 93 ? -7.207 -0.186 -19.469 1.00 61.38 93 THR A C 1
ATOM 758 O O . THR A 1 93 ? -8.372 -0.336 -19.834 1.00 61.38 93 THR A O 1
ATOM 761 N N . SER A 1 94 ? -6.535 -1.194 -18.903 1.00 73.31 94 SER A N 1
ATOM 762 C CA . SER A 1 94 ? -7.167 -2.491 -18.668 1.00 73.31 94 SER A CA 1
ATOM 763 C C . SER A 1 94 ? -8.269 -2.375 -17.602 1.00 73.31 94 SER A C 1
ATOM 765 O O . SER A 1 94 ? -8.080 -1.720 -16.572 1.00 73.31 94 SER A O 1
ATOM 767 N N . PRO A 1 95 ? -9.423 -3.037 -17.799 1.00 74.50 95 PRO A N 1
ATOM 768 C CA . PRO A 1 95 ? -10.546 -2.941 -16.869 1.00 74.50 95 PRO A CA 1
ATOM 769 C C . PRO A 1 95 ? -10.183 -3.444 -15.465 1.00 74.50 95 PRO A C 1
ATOM 771 O O . PRO A 1 95 ? -10.672 -2.901 -14.482 1.00 74.50 95 PRO A O 1
ATOM 774 N N . ASN A 1 96 ? -9.277 -4.424 -15.353 1.00 75.81 96 ASN A N 1
ATOM 775 C CA . ASN A 1 96 ? -8.804 -4.937 -14.063 1.00 75.81 96 ASN A CA 1
ATOM 776 C C . ASN A 1 96 ? -7.956 -3.916 -13.294 1.00 75.81 96 ASN A C 1
ATOM 778 O O . ASN A 1 96 ? -8.068 -3.846 -12.072 1.00 75.81 96 ASN A O 1
ATOM 782 N N . PHE A 1 97 ? -7.137 -3.112 -13.983 1.00 78.12 97 PHE A N 1
ATOM 783 C CA . PHE A 1 97 ? -6.360 -2.053 -13.338 1.00 78.12 97 PHE A CA 1
ATOM 784 C C . PHE A 1 97 ? -7.285 -0.961 -12.791 1.00 78.12 97 PHE A C 1
ATOM 786 O O . PHE A 1 97 ? -7.223 -0.643 -11.605 1.00 78.12 97 PHE A O 1
ATOM 793 N N . ILE A 1 98 ? -8.224 -0.479 -13.611 1.00 84.25 98 ILE A N 1
ATOM 794 C CA . ILE A 1 98 ? -9.218 0.524 -13.195 1.00 84.25 98 ILE A CA 1
ATOM 795 C C . ILE A 1 98 ? -10.066 -0.002 -12.032 1.00 84.25 98 ILE A C 1
ATOM 797 O O . ILE A 1 98 ? -10.270 0.706 -11.044 1.00 84.25 98 ILE A O 1
ATOM 801 N N . LEU A 1 99 ? -10.514 -1.259 -12.118 1.00 85.25 99 LEU A N 1
ATOM 802 C CA . LEU A 1 99 ? -11.252 -1.917 -11.044 1.00 85.25 99 LEU A CA 1
ATOM 803 C C . LEU A 1 99 ? -10.423 -1.976 -9.758 1.00 85.25 99 LEU A C 1
ATOM 805 O O . LEU A 1 99 ? -10.951 -1.687 -8.690 1.00 85.25 99 LEU A O 1
ATOM 809 N N . SER A 1 100 ? -9.130 -2.293 -9.845 1.00 85.81 100 SER A N 1
ATOM 810 C CA . SER A 1 100 ? -8.247 -2.328 -8.678 1.00 85.81 100 SER A CA 1
ATOM 811 C C . SER A 1 100 ? -8.083 -0.947 -8.030 1.00 85.81 100 SER A C 1
ATOM 813 O O . SER A 1 100 ? -8.209 -0.831 -6.813 1.00 85.81 100 SER A O 1
ATOM 815 N N . CYS A 1 101 ? -7.925 0.119 -8.825 1.00 85.75 101 CYS A N 1
ATOM 816 C CA . CYS A 1 101 ? -7.869 1.491 -8.317 1.00 85.75 101 CYS A CA 1
ATOM 817 C C . CYS A 1 101 ? -9.187 1.909 -7.650 1.00 85.75 101 CYS A C 1
ATOM 819 O O . CYS A 1 101 ? -9.172 2.478 -6.559 1.00 85.75 101 CYS A O 1
ATOM 821 N N . ALA A 1 102 ? -10.330 1.595 -8.265 1.00 88.75 102 ALA A N 1
ATOM 822 C CA . ALA A 1 102 ? -11.640 1.870 -7.680 1.00 88.75 102 ALA A CA 1
ATOM 823 C C . ALA A 1 102 ? -11.839 1.103 -6.362 1.00 88.75 102 ALA A C 1
ATOM 825 O O . ALA A 1 102 ? -12.292 1.675 -5.371 1.00 88.75 102 ALA A O 1
ATOM 826 N N . LEU A 1 103 ? -11.443 -0.172 -6.320 1.00 86.62 103 LEU A N 1
ATOM 827 C CA . LEU A 1 103 ? -11.533 -1.004 -5.123 1.00 86.62 103 LEU A CA 1
ATOM 828 C C . LEU A 1 103 ? -10.635 -0.514 -3.985 1.00 86.62 103 LEU A C 1
ATOM 830 O O . LEU A 1 103 ? -11.054 -0.618 -2.834 1.00 86.62 103 LEU A O 1
ATOM 834 N N . VAL A 1 104 ? -9.449 0.040 -4.263 1.00 89.00 104 VAL A N 1
ATOM 835 C CA . VAL A 1 104 ? -8.625 0.704 -3.231 1.00 89.00 104 VAL A CA 1
ATOM 836 C C . VAL A 1 104 ? -9.410 1.832 -2.578 1.00 89.00 104 VAL A C 1
ATOM 838 O O . VAL A 1 104 ? -9.536 1.862 -1.358 1.00 89.00 104 VAL A O 1
ATOM 841 N N . VAL A 1 105 ? -9.988 2.726 -3.384 1.00 89.06 105 VAL A N 1
ATOM 842 C CA . VAL A 1 105 ? -10.738 3.884 -2.876 1.00 89.06 105 VAL A CA 1
ATOM 843 C C . VAL A 1 105 ? -11.955 3.438 -2.066 1.00 89.06 105 VAL A C 1
ATOM 845 O O . VAL A 1 105 ? -12.193 3.959 -0.977 1.00 89.06 105 VAL A O 1
ATOM 848 N N . VAL A 1 106 ? -12.696 2.442 -2.556 1.00 88.69 106 VAL A N 1
ATOM 849 C CA . VAL A 1 106 ? -13.856 1.888 -1.846 1.00 88.69 106 VAL A CA 1
ATOM 850 C C . VAL A 1 106 ? -13.439 1.230 -0.527 1.00 88.69 106 VAL A C 1
ATOM 852 O O . VAL A 1 106 ? -14.081 1.476 0.491 1.00 88.69 106 VAL A O 1
ATOM 855 N N . ASN A 1 107 ? -12.358 0.441 -0.500 1.00 89.75 107 ASN A N 1
ATOM 856 C CA . ASN A 1 107 ? -11.871 -0.172 0.742 1.00 89.75 107 ASN A CA 1
ATOM 857 C C . ASN A 1 107 ? -11.402 0.874 1.751 1.00 89.75 107 ASN A C 1
ATOM 859 O O . ASN A 1 107 ? -11.722 0.752 2.930 1.00 89.75 107 ASN A O 1
ATOM 863 N N . HIS A 1 108 ? -10.696 1.915 1.304 1.00 90.44 108 HIS A N 1
ATOM 864 C CA . HIS A 1 108 ? -10.324 3.034 2.168 1.00 90.44 108 HIS A CA 1
ATOM 865 C C . HIS A 1 108 ? -11.548 3.719 2.756 1.00 90.44 108 HIS A C 1
ATOM 867 O O . HIS A 1 108 ? -11.574 3.964 3.958 1.00 90.44 108 HIS A O 1
ATOM 873 N N . TYR A 1 109 ? -12.553 4.016 1.932 1.00 89.31 109 TYR A N 1
ATOM 874 C CA . TYR A 1 109 ? -13.777 4.664 2.394 1.00 89.31 109 TYR A CA 1
ATOM 875 C C . TYR A 1 109 ? -14.505 3.816 3.444 1.00 89.31 109 TYR A C 1
ATOM 877 O O . TYR A 1 109 ? -14.838 4.325 4.511 1.00 89.31 109 TYR A O 1
ATOM 885 N N . LEU A 1 110 ? -14.679 2.516 3.181 1.00 85.94 110 LEU A N 1
ATOM 886 C CA . LEU A 1 110 ? -15.301 1.588 4.131 1.00 85.94 110 LEU A CA 1
ATOM 887 C C . LEU A 1 110 ? -14.498 1.472 5.431 1.00 85.94 110 LEU A C 1
ATOM 889 O O . LEU A 1 110 ? -15.084 1.471 6.510 1.00 85.94 110 LEU A O 1
ATOM 893 N N . ALA A 1 111 ? -13.167 1.416 5.339 1.00 86.25 111 ALA A N 1
ATOM 894 C CA . ALA A 1 111 ? -12.303 1.372 6.510 1.00 86.25 111 ALA A CA 1
ATOM 895 C C . ALA A 1 111 ? -12.435 2.647 7.349 1.00 86.25 111 ALA A C 1
ATOM 897 O O . ALA A 1 111 ? -12.627 2.564 8.558 1.00 86.25 111 ALA A O 1
ATOM 898 N N . PHE A 1 112 ? -12.394 3.824 6.718 1.00 87.00 112 PHE A N 1
ATOM 899 C CA . PHE A 1 112 ? -12.592 5.094 7.417 1.00 87.00 112 PHE A CA 1
ATOM 900 C C . PHE A 1 112 ? -13.970 5.198 8.060 1.00 87.00 112 PHE A C 1
ATOM 902 O O . PHE A 1 112 ? -14.058 5.687 9.181 1.00 87.00 112 PHE A O 1
ATOM 909 N N . GLN A 1 113 ? -15.026 4.733 7.388 1.00 87.50 113 GLN A N 1
ATOM 910 C CA . GLN A 1 113 ? -16.367 4.723 7.966 1.00 87.50 113 GLN A CA 1
ATOM 911 C C . GLN A 1 113 ? -16.418 3.832 9.216 1.00 87.50 113 GLN A C 1
ATOM 913 O O . GLN A 1 113 ? -16.884 4.275 10.260 1.00 87.50 113 GLN A O 1
ATOM 918 N N . TYR A 1 114 ? -15.880 2.613 9.136 1.00 83.94 114 TYR A N 1
ATOM 919 C CA . TYR A 1 114 ? -15.879 1.677 10.260 1.00 83.94 114 TYR A CA 1
ATOM 920 C C . TYR A 1 114 ? -15.069 2.194 11.459 1.00 83.94 114 TYR A C 1
ATOM 922 O O . TYR A 1 114 ? -15.563 2.203 12.582 1.00 83.94 114 TYR A O 1
ATOM 930 N N . PHE A 1 115 ? -13.852 2.696 11.223 1.00 84.62 115 PHE A N 1
ATOM 931 C CA . PHE A 1 115 ? -13.010 3.270 12.281 1.00 84.62 115 PHE A CA 1
ATOM 932 C C . PHE A 1 115 ? -13.503 4.633 12.796 1.00 84.62 115 PHE A C 1
ATOM 934 O O . PHE A 1 115 ? -12.992 5.127 13.798 1.00 84.62 115 PHE A O 1
ATOM 941 N N . ALA A 1 116 ? -14.456 5.271 12.110 1.00 83.75 116 ALA A N 1
ATOM 942 C CA . ALA A 1 116 ? -15.132 6.466 12.609 1.00 83.75 116 ALA A CA 1
ATOM 943 C C . ALA A 1 116 ? -16.329 6.123 13.509 1.00 83.75 116 ALA A C 1
ATOM 945 O O . ALA A 1 116 ? -16.653 6.908 14.400 1.00 83.75 116 ALA A O 1
ATOM 946 N N . GLU A 1 117 ? -16.985 4.982 13.277 1.00 83.25 117 GLU A N 1
ATOM 947 C CA . GLU A 1 117 ? -18.086 4.486 14.110 1.00 83.25 117 GLU A CA 1
ATOM 948 C C . GLU A 1 117 ? -17.571 3.820 15.397 1.00 83.25 117 GLU A C 1
ATOM 950 O O . GLU A 1 117 ? -18.118 4.074 16.470 1.00 83.25 117 GLU A O 1
ATOM 955 N N . GLU A 1 118 ? -16.495 3.033 15.309 1.00 79.25 118 GLU A N 1
ATOM 956 C CA . GLU A 1 118 ? -15.886 2.336 16.448 1.00 79.25 118 GLU A CA 1
ATOM 957 C C . GLU A 1 118 ? -14.509 2.931 16.785 1.00 79.25 118 GLU A C 1
ATOM 959 O O . GLU A 1 118 ? -13.624 3.022 15.929 1.00 79.25 118 GLU A O 1
ATOM 964 N N . TYR A 1 119 ? -14.307 3.337 18.043 1.00 80.75 119 TYR A N 1
ATOM 965 C CA . TYR A 1 119 ? -13.058 3.976 18.459 1.00 80.75 119 TYR A CA 1
ATOM 966 C C . TYR A 1 119 ? -11.956 2.941 18.696 1.00 80.75 119 TYR A C 1
ATOM 968 O O . TYR A 1 119 ? -11.945 2.240 19.708 1.00 80.75 119 TYR A O 1
ATOM 976 N N . TYR A 1 120 ? -10.971 2.933 17.802 1.00 82.62 120 TYR A N 1
ATOM 977 C CA . TYR A 1 120 ? -9.735 2.170 17.942 1.00 82.62 120 TYR A CA 1
ATOM 978 C C . TYR A 1 120 ? -8.528 3.100 18.117 1.00 82.62 120 TYR A C 1
ATOM 980 O O . TYR A 1 120 ? -8.511 4.216 17.582 1.00 82.62 120 TYR A O 1
ATOM 988 N N . PRO A 1 121 ? -7.479 2.677 18.846 1.00 86.06 121 PRO A N 1
ATOM 989 C CA . PRO A 1 121 ? -6.264 3.468 18.956 1.00 86.06 121 PRO A CA 1
ATOM 990 C C . PRO A 1 121 ? -5.614 3.636 17.579 1.00 86.06 121 PRO A C 1
ATOM 992 O O . PRO A 1 121 ? -5.575 2.718 16.761 1.00 86.06 121 PRO A O 1
ATOM 995 N N . PHE A 1 122 ? -5.028 4.812 17.340 1.00 85.50 122 PHE A N 1
ATOM 996 C CA . PHE A 1 122 ? -4.419 5.171 16.053 1.00 85.50 122 PHE A CA 1
ATOM 997 C C . PHE A 1 122 ? -3.411 4.130 15.534 1.00 85.50 122 PHE A C 1
ATOM 999 O O . PHE A 1 122 ? -3.312 3.909 14.330 1.00 85.50 122 PHE A O 1
ATOM 1006 N N . SER A 1 123 ? -2.696 3.449 16.437 1.00 88.31 123 SER A N 1
ATOM 1007 C CA . SER A 1 123 ? -1.757 2.386 16.069 1.00 88.31 123 SER A CA 1
ATOM 1008 C C . SER A 1 123 ? -2.432 1.186 15.394 1.00 88.31 123 SER A C 1
ATOM 1010 O O . SER A 1 123 ? -1.845 0.604 14.485 1.00 88.31 123 SER A O 1
ATOM 1012 N N . GLU A 1 124 ? -3.634 0.799 15.821 1.00 86.69 124 GLU A N 1
ATOM 1013 C CA . GLU A 1 124 ? -4.359 -0.347 15.251 1.00 86.69 124 GLU A CA 1
ATOM 1014 C C . GLU A 1 124 ? -4.936 0.004 13.882 1.00 86.69 124 GLU A C 1
ATOM 1016 O O . GLU A 1 124 ? -4.787 -0.757 12.924 1.00 86.69 124 GLU A O 1
ATOM 1021 N N . VAL A 1 125 ? -5.485 1.217 13.767 1.00 88.06 125 VAL A N 1
ATOM 1022 C CA . VAL A 1 125 ? -5.932 1.785 12.493 1.00 88.06 125 VAL A CA 1
ATOM 1023 C C . VAL A 1 125 ? -4.767 1.783 11.497 1.00 88.06 125 VAL A C 1
ATOM 1025 O O . VAL A 1 125 ? -4.875 1.212 10.412 1.00 88.06 125 VAL A O 1
ATOM 1028 N N . LEU A 1 126 ? -3.608 2.328 11.881 1.00 89.25 126 LEU A N 1
ATOM 1029 C CA . LEU A 1 126 ? -2.416 2.326 11.029 1.00 89.25 126 LEU A CA 1
ATOM 1030 C C . LEU A 1 126 ? -1.952 0.920 10.640 1.00 89.25 126 LEU A C 1
ATOM 1032 O O . LEU A 1 126 ? -1.556 0.725 9.490 1.00 89.25 126 LEU A O 1
ATOM 1036 N N . ALA A 1 127 ? -1.996 -0.053 11.552 1.00 89.12 127 ALA A N 1
ATOM 1037 C CA . ALA A 1 127 ? -1.614 -1.428 11.243 1.00 89.12 127 ALA A CA 1
ATOM 1038 C C . ALA A 1 127 ? -2.526 -2.029 10.162 1.00 89.12 127 ALA A C 1
ATOM 1040 O O . ALA A 1 127 ? -2.030 -2.594 9.181 1.00 89.12 127 ALA A O 1
ATOM 1041 N N . TYR A 1 128 ? -3.844 -1.839 10.287 1.00 87.94 128 TYR A N 1
ATOM 1042 C CA . TYR A 1 128 ? -4.806 -2.289 9.284 1.00 87.94 128 TYR A CA 1
ATOM 1043 C C . TYR A 1 128 ? -4.551 -1.630 7.921 1.00 87.94 128 TYR A C 1
ATOM 1045 O O . TYR A 1 128 ? -4.397 -2.327 6.913 1.00 87.94 128 TYR A O 1
ATOM 1053 N N . PHE A 1 129 ? -4.428 -0.299 7.883 1.00 89.19 129 PHE A N 1
ATOM 1054 C CA . PHE A 1 129 ? -4.179 0.423 6.634 1.00 89.19 129 PHE A CA 1
ATOM 1055 C C . PHE A 1 129 ? -2.851 0.016 5.988 1.00 89.19 129 PHE A C 1
ATOM 1057 O O . PHE A 1 129 ? -2.800 -0.208 4.781 1.00 89.19 129 PHE A O 1
ATOM 1064 N N . THR A 1 130 ? -1.792 -0.152 6.777 1.00 89.50 130 THR A N 1
ATOM 1065 C CA . THR A 1 130 ? -0.458 -0.472 6.256 1.00 89.50 130 THR A CA 1
ATOM 1066 C C . THR A 1 130 ? -0.410 -1.878 5.663 1.00 89.50 130 THR A C 1
ATOM 1068 O O . THR A 1 130 ? -0.038 -2.040 4.500 1.00 89.50 130 THR A O 1
ATOM 1071 N N . PHE A 1 131 ? -0.806 -2.899 6.427 1.00 87.69 131 PHE A N 1
ATOM 1072 C CA . PHE A 1 131 ? -0.641 -4.293 6.005 1.00 87.69 131 PHE A CA 1
ATOM 1073 C C . PHE A 1 131 ? -1.738 -4.776 5.056 1.00 87.69 131 PHE A C 1
ATOM 1075 O O . PHE A 1 131 ? -1.450 -5.555 4.145 1.00 87.69 131 PHE A O 1
ATOM 1082 N N . CYS A 1 132 ? -2.979 -4.321 5.249 1.00 87.19 132 CYS A N 1
ATOM 1083 C CA . CYS A 1 132 ? -4.110 -4.810 4.463 1.00 87.19 132 CYS A CA 1
ATOM 1084 C C . CYS A 1 132 ? -4.377 -3.937 3.233 1.00 87.19 132 CYS A C 1
ATOM 1086 O O . CYS A 1 132 ? -4.664 -4.481 2.167 1.00 87.19 132 CYS A O 1
ATOM 1088 N N . LEU A 1 133 ? -4.277 -2.606 3.357 1.00 86.50 133 LEU A N 1
ATOM 1089 C CA . LEU A 1 133 ? -4.717 -1.677 2.306 1.00 86.50 133 LEU A CA 1
ATOM 1090 C C . LEU A 1 133 ? -3.569 -1.109 1.473 1.00 86.50 133 LEU A C 1
ATOM 1092 O O . LEU A 1 133 ? -3.755 -0.930 0.276 1.00 86.50 133 LEU A O 1
ATOM 1096 N N . TRP A 1 134 ? -2.415 -0.783 2.061 1.00 89.31 134 TRP A N 1
ATOM 1097 C CA . TRP A 1 134 ? -1.361 -0.024 1.368 1.00 89.31 134 TRP A CA 1
ATOM 1098 C C . TRP A 1 134 ? -0.267 -0.910 0.790 1.00 89.31 134 TRP A C 1
ATOM 1100 O O . TRP A 1 134 ? 0.192 -0.639 -0.317 1.00 89.31 134 TRP A O 1
ATOM 1110 N N . LEU A 1 135 ? 0.115 -1.980 1.496 1.00 88.31 135 LEU A N 1
ATOM 1111 C CA . LEU A 1 135 ? 1.214 -2.870 1.108 1.00 88.31 135 LEU A CA 1
ATOM 1112 C C . LEU A 1 135 ? 1.133 -3.311 -0.361 1.00 88.31 135 LEU A C 1
ATOM 1114 O O . LEU A 1 135 ? 2.098 -3.178 -1.110 1.00 88.31 135 LEU A O 1
ATOM 1118 N N . VAL A 1 136 ? -0.030 -3.820 -0.775 1.00 88.00 136 VAL A N 1
ATOM 1119 C CA . VAL A 1 136 ? -0.230 -4.373 -2.119 1.00 88.00 136 VAL A CA 1
ATOM 1120 C C . VAL A 1 136 ? -0.258 -3.289 -3.204 1.00 88.00 136 VAL A C 1
ATOM 1122 O O . VAL A 1 136 ? 0.574 -3.362 -4.109 1.00 88.00 136 VAL A O 1
ATOM 1125 N N . PRO A 1 137 ? -1.155 -2.282 -3.167 1.00 86.62 137 PRO A N 1
ATOM 1126 C CA . PRO A 1 137 ? -1.185 -1.258 -4.206 1.00 86.62 137 PRO A CA 1
ATOM 1127 C C . PRO A 1 137 ? 0.123 -0.469 -4.290 1.00 86.62 137 PRO A C 1
ATOM 1129 O O . PRO A 1 137 ? 0.563 -0.185 -5.399 1.00 86.62 13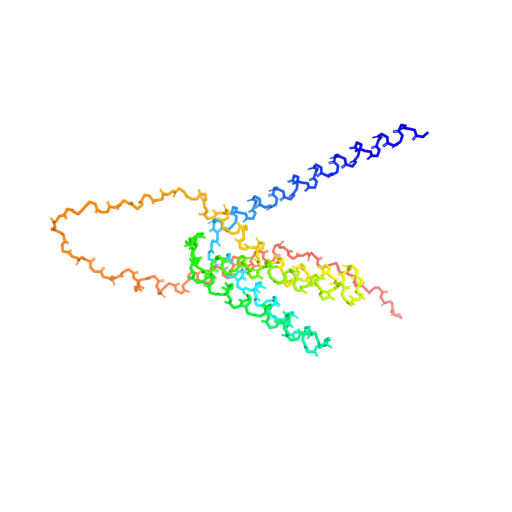7 PRO A O 1
ATOM 1132 N N . PHE A 1 138 ? 0.801 -0.187 -3.171 1.00 87.06 138 PHE A N 1
ATOM 1133 C CA . PHE A 1 138 ? 2.112 0.466 -3.206 1.00 87.06 138 PHE A CA 1
ATOM 1134 C C . PHE A 1 138 ? 3.144 -0.370 -3.972 1.00 87.06 138 PHE A C 1
ATOM 1136 O O . PHE A 1 138 ? 3.822 0.151 -4.855 1.00 87.06 138 PHE A O 1
ATOM 1143 N N . ALA A 1 139 ? 3.214 -1.677 -3.702 1.00 85.62 139 ALA A N 1
ATOM 1144 C CA . ALA A 1 139 ? 4.112 -2.574 -4.424 1.00 85.62 139 ALA A CA 1
ATOM 1145 C C . ALA A 1 139 ? 3.791 -2.637 -5.929 1.00 85.62 139 ALA A C 1
ATOM 1147 O O . ALA A 1 139 ? 4.708 -2.658 -6.749 1.00 85.62 139 ALA A O 1
ATOM 1148 N N . PHE A 1 140 ? 2.507 -2.606 -6.306 1.00 83.56 140 PHE A N 1
ATOM 1149 C CA . PHE A 1 140 ? 2.106 -2.514 -7.712 1.00 83.56 140 PHE A CA 1
ATOM 1150 C C . PHE A 1 140 ? 2.524 -1.191 -8.356 1.00 83.56 140 PHE A C 1
ATOM 1152 O O . PHE A 1 140 ? 3.079 -1.223 -9.449 1.00 83.56 140 PHE A O 1
ATOM 1159 N N . PHE A 1 141 ? 2.299 -0.046 -7.706 1.00 85.19 141 PHE A N 1
ATOM 1160 C CA . PHE A 1 141 ? 2.684 1.259 -8.255 1.00 85.19 141 PHE A CA 1
ATOM 1161 C C . PHE A 1 141 ? 4.194 1.371 -8.459 1.00 85.19 141 PHE A C 1
ATOM 1163 O O . PHE A 1 141 ? 4.630 1.731 -9.548 1.00 85.19 141 PHE A O 1
ATOM 1170 N N . VAL A 1 142 ? 4.988 0.983 -7.457 1.00 83.38 142 VAL A N 1
ATOM 1171 C CA . VAL A 1 142 ? 6.455 0.970 -7.577 1.00 83.38 142 VAL A CA 1
ATOM 1172 C C . VAL A 1 142 ? 6.892 0.046 -8.717 1.00 83.38 142 VAL A C 1
ATOM 1174 O O . VAL A 1 142 ? 7.794 0.382 -9.482 1.00 83.38 142 VAL A O 1
ATOM 1177 N N . SER A 1 143 ? 6.216 -1.093 -8.882 1.00 81.88 143 SER A N 1
ATOM 1178 C CA . SER A 1 143 ? 6.532 -2.030 -9.953 1.00 81.88 143 SER A CA 1
ATOM 1179 C C . SER A 1 143 ? 6.145 -1.550 -11.351 1.00 81.88 143 SER A C 1
ATOM 1181 O O . SER A 1 143 ? 6.811 -1.938 -12.309 1.00 81.88 143 SER A O 1
ATOM 1183 N N . LEU A 1 144 ? 5.087 -0.750 -11.487 1.00 77.06 144 LEU A N 1
ATOM 1184 C CA . LEU A 1 144 ? 4.693 -0.145 -12.761 1.00 77.06 144 LEU A CA 1
ATOM 1185 C C . LEU A 1 144 ? 5.681 0.942 -13.183 1.00 77.06 144 LEU A C 1
ATOM 1187 O O . LEU A 1 144 ? 6.099 0.950 -14.337 1.00 77.06 144 LEU A O 1
ATOM 1191 N N . SER A 1 145 ? 6.124 1.768 -12.231 1.00 75.38 145 SER A N 1
ATOM 1192 C CA . SER A 1 145 ? 7.094 2.839 -12.484 1.00 75.38 145 SER A CA 1
ATOM 1193 C C . SER A 1 145 ? 8.461 2.350 -12.952 1.00 75.38 145 SER A C 1
ATOM 1195 O O . SER A 1 145 ? 9.133 3.055 -13.697 1.00 75.38 145 SER A O 1
ATOM 1197 N N . ALA A 1 146 ? 8.852 1.128 -12.587 1.00 66.50 146 ALA A N 1
ATOM 1198 C CA . ALA A 1 146 ? 10.037 0.479 -13.147 1.00 66.50 146 ALA A CA 1
ATOM 1199 C C . ALA A 1 146 ? 9.803 -0.057 -14.577 1.00 66.50 146 ALA A C 1
ATOM 1201 O O . ALA A 1 146 ? 10.696 -0.015 -15.417 1.00 66.50 146 ALA A O 1
ATOM 1202 N N . GLY A 1 147 ? 8.596 -0.552 -14.875 1.00 62.66 147 GLY A N 1
ATOM 1203 C CA . GLY A 1 147 ? 8.255 -1.156 -16.168 1.00 62.66 147 GLY A CA 1
ATOM 1204 C C . GLY A 1 147 ? 7.939 -0.159 -17.289 1.00 62.66 147 GLY A C 1
ATOM 1205 O O . GLY A 1 147 ? 8.009 -0.528 -18.457 1.00 62.66 147 GLY A O 1
ATOM 1206 N N . GLU A 1 148 ? 7.600 1.093 -16.972 1.00 63.22 148 GLU A N 1
ATOM 1207 C CA . GLU A 1 148 ? 7.310 2.144 -17.965 1.00 63.22 148 GLU A CA 1
ATOM 1208 C C . GLU A 1 148 ? 8.559 2.888 -18.481 1.00 63.22 148 GLU A C 1
ATOM 1210 O O . GLU A 1 148 ? 8.456 3.684 -19.413 1.00 63.22 148 GLU A O 1
ATOM 1215 N N . ASN A 1 149 ? 9.742 2.602 -17.920 1.00 57.31 149 ASN A N 1
ATOM 1216 C CA . ASN A 1 149 ? 11.015 3.224 -18.304 1.00 57.31 149 ASN A CA 1
ATOM 1217 C C . ASN A 1 149 ? 11.821 2.418 -19.345 1.00 57.31 149 ASN A C 1
ATOM 1219 O O . ASN A 1 149 ? 12.819 2.907 -19.878 1.00 57.31 149 ASN A O 1
ATOM 1223 N N . VAL A 1 150 ? 11.389 1.199 -19.687 1.00 49.38 150 VAL A N 1
ATOM 1224 C CA . VAL A 1 150 ? 11.946 0.483 -20.841 1.00 49.38 150 VAL A CA 1
ATOM 1225 C C . VAL A 1 150 ? 11.464 1.162 -22.117 1.00 49.38 150 VAL A C 1
ATOM 1227 O O . VAL A 1 150 ? 10.267 1.396 -22.288 1.00 49.38 150 VAL A O 1
ATOM 1230 N N . LEU A 1 151 ? 12.410 1.491 -23.010 1.00 38.28 151 LEU A N 1
ATOM 1231 C CA . LEU A 1 151 ? 12.120 2.112 -24.303 1.00 38.28 151 LEU A CA 1
ATOM 1232 C C . LEU A 1 151 ? 10.919 1.412 -24.951 1.00 38.28 151 LEU A C 1
ATOM 1234 O O . LEU A 1 151 ? 10.865 0.177 -24.898 1.00 38.28 151 LEU A O 1
ATOM 1238 N N . PRO A 1 152 ? 9.995 2.143 -25.608 1.00 41.50 152 PRO A N 1
ATOM 1239 C CA . PRO A 1 152 ? 9.026 1.497 -26.467 1.00 41.50 152 PRO A CA 1
ATOM 1240 C C . PRO A 1 152 ? 9.840 0.697 -27.479 1.00 41.50 152 PRO A C 1
ATOM 1242 O O . PRO A 1 152 ? 10.440 1.256 -28.397 1.00 41.50 152 PRO A O 1
ATOM 1245 N N . SER A 1 153 ? 9.898 -0.622 -27.292 1.00 44.16 153 SER A N 1
ATOM 1246 C CA . SER A 1 153 ? 10.190 -1.515 -28.391 1.00 44.16 153 SER A CA 1
ATOM 1247 C C . SER A 1 153 ? 9.070 -1.185 -29.344 1.00 44.16 153 SER A C 1
ATOM 1249 O O . SER A 1 153 ? 7.897 -1.424 -29.054 1.00 44.16 153 SER A O 1
ATOM 1251 N N . THR A 1 154 ? 9.425 -0.466 -30.404 1.00 46.75 154 THR A N 1
ATOM 1252 C CA . THR A 1 154 ? 8.552 -0.244 -31.529 1.00 46.75 154 THR A CA 1
ATOM 1253 C C . THR A 1 154 ? 7.915 -1.594 -31.778 1.00 46.75 154 THR A C 1
ATOM 1255 O O . THR A 1 154 ? 8.575 -2.543 -32.204 1.00 46.75 154 THR A O 1
ATOM 1258 N N . VAL A 1 155 ? 6.620 -1.699 -31.479 1.00 46.50 155 VAL A N 1
ATOM 1259 C CA . VAL A 1 155 ? 5.769 -2.592 -32.234 1.00 46.50 155 VAL A CA 1
ATOM 1260 C C . VAL A 1 155 ? 5.927 -2.029 -33.627 1.00 46.50 155 VAL A C 1
ATOM 1262 O O . VAL A 1 155 ? 5.263 -1.073 -34.020 1.00 46.50 155 VAL A O 1
ATOM 1265 N N . GLN A 1 156 ? 6.950 -2.526 -34.314 1.00 37.25 156 GLN A N 1
ATOM 1266 C CA . GLN A 1 156 ? 7.147 -2.340 -35.717 1.00 37.25 156 GLN A CA 1
ATOM 1267 C C . GLN A 1 156 ? 5.936 -3.062 -36.264 1.00 37.25 156 GLN A C 1
ATOM 1269 O O . GLN A 1 156 ? 5.930 -4.284 -36.397 1.00 37.25 156 GLN A O 1
ATOM 1274 N N . GLN A 1 157 ? 4.847 -2.295 -36.392 1.00 38.09 157 GLN A N 1
ATOM 1275 C CA . GLN A 1 157 ? 3.666 -2.665 -37.131 1.00 38.09 157 GLN A CA 1
ATOM 1276 C C . GLN A 1 157 ? 4.226 -3.285 -38.390 1.00 38.09 157 GLN A C 1
ATOM 1278 O O . GLN A 1 157 ? 4.893 -2.604 -39.172 1.00 38.09 157 GLN A O 1
ATOM 1283 N N . GLY A 1 158 ? 4.070 -4.605 -38.485 1.00 40.78 158 GLY A N 1
ATOM 1284 C CA . GLY A 1 158 ? 4.478 -5.357 -39.643 1.00 40.78 158 GLY A CA 1
ATOM 1285 C C . GLY A 1 158 ? 3.803 -4.691 -40.821 1.00 40.78 158 GLY A C 1
ATOM 1286 O O . GLY A 1 158 ? 2.601 -4.848 -41.028 1.00 40.78 158 GLY A O 1
ATOM 1287 N N . VAL A 1 159 ? 4.575 -3.897 -41.560 1.00 39.91 159 VAL A N 1
ATOM 1288 C CA . VAL A 1 159 ? 4.235 -3.538 -42.921 1.00 39.91 159 VAL A CA 1
ATOM 1289 C C . VAL A 1 159 ? 4.023 -4.881 -43.591 1.00 39.91 159 VAL A C 1
ATOM 1291 O O . VAL A 1 159 ? 4.939 -5.700 -43.664 1.00 39.91 159 VAL A O 1
ATOM 1294 N N . HIS A 1 160 ? 2.773 -5.135 -43.959 1.00 37.75 160 HIS A N 1
ATOM 1295 C CA . HIS A 1 160 ? 2.319 -6.322 -44.657 1.00 37.75 160 HIS A CA 1
ATOM 1296 C C . HIS A 1 160 ? 3.066 -6.402 -45.998 1.00 37.75 160 HIS A C 1
ATOM 1298 O O . HIS A 1 160 ? 2.577 -5.953 -47.032 1.00 37.75 160 HIS A O 1
ATOM 1304 N N . VAL A 1 161 ? 4.280 -6.951 -45.992 1.00 44.91 161 VAL A N 1
ATOM 1305 C CA . VAL A 1 161 ? 4.942 -7.414 -47.207 1.00 44.91 161 VAL A CA 1
ATOM 1306 C C . VAL A 1 161 ? 4.412 -8.819 -47.440 1.00 44.91 161 VAL A C 1
ATOM 1308 O O . VAL A 1 161 ? 4.736 -9.766 -46.725 1.00 44.91 161 VAL A O 1
ATOM 1311 N N . ALA A 1 162 ? 3.495 -8.917 -48.397 1.00 44.59 162 ALA A N 1
ATOM 1312 C CA . ALA A 1 162 ? 2.915 -10.167 -48.846 1.00 44.59 162 ALA A CA 1
ATOM 1313 C C . ALA A 1 162 ? 4.022 -11.172 -49.215 1.00 44.59 162 ALA A C 1
ATOM 1315 O O . ALA A 1 162 ? 4.837 -10.893 -50.090 1.00 44.59 162 ALA A O 1
ATOM 1316 N N . GLY A 1 163 ? 4.014 -12.354 -48.583 1.00 45.50 163 GLY A N 1
ATOM 1317 C CA . GLY A 1 163 ? 4.683 -13.535 -49.142 1.00 45.50 163 GLY A CA 1
ATOM 1318 C C . GLY A 1 163 ? 5.799 -14.199 -48.332 1.00 45.50 163 GLY A C 1
ATOM 1319 O O . GLY A 1 163 ? 6.754 -14.666 -48.942 1.00 45.50 163 GLY A O 1
ATOM 1320 N N . VAL A 1 164 ? 5.689 -14.338 -47.005 1.00 41.00 164 VAL A N 1
ATOM 1321 C CA . VAL A 1 164 ? 6.578 -15.244 -46.247 1.00 41.00 164 VAL A CA 1
ATOM 1322 C C . VAL A 1 164 ? 5.758 -16.292 -45.497 1.00 41.00 164 VAL A C 1
ATOM 1324 O O . VAL A 1 164 ? 4.914 -15.982 -44.661 1.00 41.00 164 VAL A O 1
ATOM 1327 N N . LYS A 1 165 ? 5.994 -17.555 -45.861 1.00 40.97 165 LYS A N 1
ATOM 1328 C CA . LYS A 1 165 ? 5.379 -18.758 -45.295 1.00 40.97 165 LYS A CA 1
ATOM 1329 C C . LYS A 1 165 ? 5.835 -18.928 -43.842 1.00 40.97 165 LYS A C 1
ATOM 1331 O O . LYS A 1 165 ? 7.029 -18.926 -43.566 1.00 40.97 165 LYS A O 1
ATOM 1336 N N . THR A 1 166 ? 4.868 -19.070 -42.942 1.00 41.62 166 THR A N 1
ATOM 1337 C CA . THR A 1 166 ? 5.020 -19.234 -41.493 1.00 41.62 166 THR A CA 1
ATOM 1338 C C . THR A 1 166 ? 6.028 -20.335 -41.149 1.00 41.62 166 THR A C 1
ATOM 1340 O O . THR A 1 166 ? 5.747 -21.514 -41.355 1.00 41.62 166 THR A O 1
ATOM 1343 N N . ILE A 1 167 ? 7.189 -19.958 -40.607 1.00 45.75 167 ILE A N 1
ATOM 1344 C CA . ILE A 1 167 ? 8.087 -20.885 -39.911 1.00 45.75 167 ILE A CA 1
ATOM 1345 C C . ILE A 1 167 ? 7.736 -20.840 -38.417 1.00 45.75 167 ILE A C 1
ATOM 1347 O O . ILE A 1 167 ? 8.197 -19.980 -37.680 1.00 45.75 167 ILE A O 1
ATOM 1351 N N . GLN A 1 168 ? 6.857 -21.771 -38.047 1.00 41.31 168 GLN A N 1
ATOM 1352 C CA . GLN A 1 168 ? 6.978 -22.683 -36.906 1.00 41.31 168 GLN A CA 1
ATOM 1353 C C . GLN A 1 168 ? 6.882 -22.170 -35.434 1.00 41.31 168 GLN A C 1
ATOM 1355 O O . GLN A 1 168 ? 7.673 -21.335 -34.997 1.00 41.31 168 GLN A O 1
ATOM 1360 N N . PRO A 1 169 ? 5.982 -22.766 -34.612 1.00 44.66 169 PRO A N 1
ATOM 1361 C CA . PRO A 1 169 ? 5.834 -22.536 -33.171 1.00 44.66 169 PRO A CA 1
ATOM 1362 C C . PRO A 1 169 ? 6.763 -23.433 -32.317 1.00 44.66 169 PRO A C 1
ATOM 1364 O O . PRO A 1 169 ? 6.288 -24.172 -31.460 1.00 44.66 169 PRO A O 1
ATOM 1367 N N . ASP A 1 170 ? 8.083 -23.363 -32.519 1.00 46.88 170 ASP A N 1
ATOM 1368 C CA . ASP A 1 170 ? 9.058 -24.225 -31.805 1.00 46.88 170 ASP A CA 1
ATOM 1369 C C . ASP A 1 170 ? 9.785 -23.521 -30.633 1.00 46.88 170 ASP A C 1
ATOM 1371 O O . ASP A 1 170 ? 10.579 -24.130 -29.919 1.00 46.88 170 ASP A O 1
ATOM 1375 N N . PHE A 1 171 ? 9.510 -22.234 -30.380 1.00 49.38 171 PHE A N 1
ATOM 1376 C CA . PHE A 1 171 ? 10.196 -21.468 -29.325 1.00 49.38 171 PHE A CA 1
ATOM 1377 C C . PHE A 1 171 ? 9.686 -21.760 -27.903 1.00 49.38 171 PHE A C 1
ATOM 1379 O O . PHE A 1 171 ? 10.448 -21.684 -26.941 1.00 49.38 171 PHE A O 1
ATOM 1386 N N . LEU A 1 172 ? 8.409 -22.130 -27.749 1.00 47.56 172 LEU A N 1
ATOM 1387 C CA . LEU A 1 172 ? 7.806 -22.338 -26.426 1.00 47.56 172 LEU A CA 1
ATOM 1388 C C . LEU A 1 172 ? 8.117 -23.709 -25.808 1.00 47.56 172 LEU A C 1
ATOM 1390 O O . LEU A 1 172 ? 7.931 -23.883 -24.607 1.00 47.56 172 LEU A O 1
ATOM 1394 N N . SER A 1 173 ? 8.620 -24.673 -26.585 1.00 45.84 173 SER A N 1
ATOM 1395 C CA . SER A 1 173 ? 9.078 -25.969 -26.064 1.00 45.84 173 SER A CA 1
ATOM 1396 C C . SER A 1 173 ? 10.503 -25.919 -25.512 1.00 45.84 173 SER A C 1
ATOM 1398 O O . SER A 1 173 ? 10.806 -26.640 -24.564 1.00 45.84 173 SER A O 1
ATOM 1400 N N . GLN A 1 174 ? 11.366 -25.052 -26.053 1.00 46.44 174 GLN A N 1
ATOM 1401 C CA . GLN A 1 174 ? 12.762 -24.947 -25.614 1.00 46.44 174 GLN A CA 1
ATOM 1402 C C . GLN A 1 174 ? 12.884 -24.238 -24.252 1.00 46.44 174 GLN A C 1
ATOM 1404 O O . GLN A 1 174 ? 13.726 -24.598 -23.437 1.00 46.44 174 GLN A O 1
ATOM 1409 N N . GLN A 1 175 ? 12.008 -23.265 -23.975 1.00 48.34 175 GLN A N 1
ATOM 1410 C CA . GLN A 1 175 ? 12.072 -22.420 -22.775 1.00 48.34 175 GLN A CA 1
ATOM 1411 C C . GLN A 1 175 ? 11.493 -23.086 -21.508 1.00 48.34 175 GLN A C 1
ATOM 1413 O O . GLN A 1 175 ? 11.762 -22.649 -20.393 1.00 48.34 175 GLN A O 1
ATOM 1418 N N . VAL A 1 176 ? 10.709 -24.161 -21.656 1.00 54.22 176 VAL A N 1
ATOM 1419 C CA . VAL A 1 176 ? 10.091 -24.897 -20.534 1.00 54.22 176 VAL A CA 1
ATOM 1420 C C . VAL A 1 176 ? 11.032 -25.962 -19.937 1.00 54.22 176 VAL A C 1
ATOM 1422 O O . VAL A 1 176 ? 10.771 -26.461 -18.844 1.00 54.22 176 VAL A O 1
ATOM 1425 N N . LEU A 1 177 ? 12.148 -26.296 -20.599 1.00 51.91 177 LEU A N 1
ATOM 1426 C CA . LEU A 1 177 ? 13.007 -27.433 -20.234 1.00 51.91 177 LEU A CA 1
ATOM 1427 C C . LEU A 1 177 ? 14.401 -27.073 -19.694 1.00 51.91 177 LEU A C 1
ATOM 1429 O O . LEU A 1 177 ? 15.264 -27.946 -19.680 1.00 51.91 177 LEU A O 1
ATOM 1433 N N . ASP A 1 178 ? 14.633 -25.861 -19.181 1.00 53.03 178 ASP A N 1
ATOM 1434 C CA . ASP A 1 178 ? 15.873 -25.576 -18.438 1.00 53.03 178 ASP A CA 1
ATOM 1435 C C . ASP A 1 178 ? 15.656 -25.585 -16.912 1.00 53.03 178 ASP A C 1
ATOM 1437 O O . ASP A 1 178 ? 15.515 -24.571 -16.226 1.00 53.03 178 ASP A O 1
ATOM 1441 N N . LEU A 1 179 ? 15.580 -26.800 -16.360 1.00 56.00 179 LEU A N 1
ATOM 1442 C CA . LEU A 1 179 ? 15.500 -27.069 -14.917 1.00 56.00 179 LEU A CA 1
ATOM 1443 C C . LEU A 1 179 ? 16.853 -26.865 -14.195 1.00 56.00 179 LEU A C 1
ATOM 1445 O O . LEU A 1 179 ? 16.907 -26.961 -12.965 1.00 56.00 179 LEU A O 1
ATOM 1449 N N . GLY A 1 180 ? 17.943 -26.591 -14.925 1.00 59.72 180 GLY A N 1
ATOM 1450 C CA . GLY A 1 180 ? 19.293 -26.426 -14.376 1.00 59.72 180 GLY A CA 1
ATOM 1451 C C . GLY A 1 180 ? 19.523 -25.060 -13.723 1.00 59.72 180 GLY A C 1
ATOM 1452 O O . GLY A 1 180 ? 20.096 -24.981 -12.627 1.00 59.72 180 GLY A O 1
ATOM 1453 N N . GLU A 1 181 ? 18.997 -23.993 -14.329 1.00 58.38 181 GLU A N 1
ATOM 1454 C CA . GLU A 1 181 ? 19.129 -22.604 -13.849 1.00 58.38 181 GLU A CA 1
ATOM 1455 C C . GLU A 1 181 ? 18.463 -22.368 -12.480 1.00 58.38 181 GLU A C 1
ATOM 1457 O O . GLU A 1 181 ? 18.916 -21.550 -11.671 1.00 58.38 181 GLU A O 1
ATOM 1462 N N . TRP A 1 182 ? 17.447 -23.171 -12.148 1.00 51.75 182 TRP A N 1
ATOM 1463 C CA . TRP A 1 182 ? 16.773 -23.145 -10.846 1.00 51.75 182 TRP A CA 1
ATOM 1464 C C . TRP A 1 182 ? 17.697 -23.511 -9.678 1.00 51.75 182 TRP A C 1
ATOM 1466 O O . TRP A 1 182 ? 17.536 -22.989 -8.570 1.00 51.75 182 TRP A O 1
ATOM 1476 N N . SER A 1 183 ? 18.695 -24.369 -9.905 1.00 55.16 183 SER A N 1
ATOM 1477 C CA . SER A 1 183 ? 19.638 -24.785 -8.859 1.00 55.16 183 SER A CA 1
ATOM 1478 C C . SER A 1 183 ? 20.674 -23.702 -8.526 1.00 55.16 183 SER A C 1
ATOM 1480 O O . SER A 1 183 ? 21.110 -23.581 -7.377 1.00 55.16 183 SER A O 1
ATOM 1482 N N . LEU A 1 184 ? 21.026 -22.873 -9.513 1.00 59.28 184 LEU A N 1
ATOM 1483 C CA . LEU A 1 184 ? 21.966 -21.760 -9.376 1.00 59.28 184 LEU A CA 1
ATOM 1484 C C . LEU A 1 184 ? 21.299 -20.545 -8.722 1.00 59.28 184 LEU A C 1
ATOM 1486 O O . LEU A 1 184 ? 21.884 -19.953 -7.815 1.00 59.28 184 LEU A O 1
ATOM 1490 N N . SER A 1 185 ? 20.040 -20.258 -9.069 1.00 58.97 185 SER A N 1
ATOM 1491 C CA . SER A 1 185 ? 19.216 -19.234 -8.406 1.00 58.97 185 SER A CA 1
ATOM 1492 C C . SER A 1 185 ? 19.024 -19.518 -6.908 1.00 58.97 185 SER A C 1
ATOM 1494 O O . SER A 1 185 ? 19.207 -18.634 -6.070 1.00 58.97 185 SER A O 1
ATOM 1496 N N . GLN A 1 186 ? 18.757 -20.775 -6.538 1.00 53.34 186 GLN A N 1
ATOM 1497 C CA . GLN A 1 186 ? 18.648 -21.196 -5.135 1.00 53.34 186 GLN A CA 1
ATOM 1498 C C . GLN A 1 186 ? 19.976 -21.049 -4.371 1.00 53.34 186 GLN A C 1
ATOM 1500 O O . GLN A 1 186 ? 19.979 -20.682 -3.194 1.00 53.34 186 GLN A O 1
ATOM 1505 N N . ARG A 1 187 ? 21.118 -21.307 -5.023 1.00 55.94 187 ARG A N 1
ATOM 1506 C CA . ARG A 1 187 ? 22.452 -21.129 -4.423 1.00 55.94 187 ARG A CA 1
ATOM 1507 C C . ARG A 1 187 ? 22.802 -19.656 -4.237 1.00 55.94 187 ARG A C 1
ATOM 1509 O O . ARG A 1 187 ? 23.271 -19.294 -3.161 1.00 55.94 187 ARG A O 1
ATOM 1516 N N . ALA A 1 188 ? 22.520 -18.817 -5.231 1.00 62.50 188 ALA A N 1
ATOM 1517 C CA . ALA A 1 188 ? 22.718 -17.372 -5.143 1.00 62.50 188 ALA A CA 1
ATOM 1518 C C . ALA A 1 188 ? 21.845 -16.755 -4.037 1.00 62.50 188 ALA A C 1
ATOM 1520 O O . ALA A 1 188 ? 22.343 -16.006 -3.198 1.00 62.50 188 ALA A O 1
ATOM 1521 N N . PHE A 1 189 ? 20.574 -17.161 -3.952 1.00 57.28 189 PHE A N 1
ATOM 1522 C CA . PHE A 1 189 ? 19.662 -16.724 -2.896 1.00 57.28 189 PHE A CA 1
ATOM 1523 C C . PHE A 1 189 ? 20.142 -17.141 -1.496 1.00 57.28 189 PHE A C 1
ATOM 1525 O O . PHE A 1 189 ? 20.156 -16.318 -0.582 1.00 57.28 189 PHE A O 1
ATOM 1532 N N . ARG A 1 190 ? 20.623 -18.383 -1.320 1.00 61.59 190 ARG A N 1
ATOM 1533 C CA . ARG A 1 190 ? 21.226 -18.814 -0.042 1.00 61.59 190 ARG A CA 1
ATOM 1534 C C . ARG A 1 190 ? 22.470 -18.007 0.325 1.00 61.59 190 ARG A C 1
ATOM 1536 O O . ARG A 1 190 ? 22.646 -17.704 1.501 1.00 61.59 190 ARG A O 1
ATOM 1543 N N . PHE A 1 191 ? 23.299 -17.638 -0.650 1.00 61.75 191 PHE A N 1
ATOM 1544 C CA . PHE A 1 191 ? 24.482 -16.809 -0.412 1.00 61.75 191 PHE A CA 1
ATOM 1545 C C . PHE A 1 191 ? 24.116 -15.404 0.073 1.00 61.75 191 PHE A C 1
ATOM 1547 O O . PHE A 1 191 ? 24.728 -14.911 1.018 1.00 61.75 191 PHE A O 1
ATOM 1554 N N . ILE A 1 192 ? 23.095 -14.782 -0.520 1.00 61.88 192 ILE A N 1
ATOM 1555 C CA . ILE A 1 192 ? 22.626 -13.448 -0.120 1.00 61.88 192 ILE A CA 1
ATOM 1556 C C . ILE A 1 192 ? 21.997 -13.498 1.280 1.00 61.88 192 ILE A C 1
ATOM 1558 O O . ILE A 1 192 ? 22.340 -12.681 2.132 1.00 61.88 192 ILE A O 1
ATOM 1562 N N . VAL A 1 193 ? 21.163 -14.506 1.562 1.00 63.97 193 VAL A N 1
ATOM 1563 C CA . VAL A 1 193 ? 20.552 -14.705 2.891 1.00 63.97 193 VAL A CA 1
ATOM 1564 C C . VAL A 1 193 ? 21.610 -14.979 3.967 1.00 63.97 193 VAL A C 1
ATOM 1566 O O . VAL A 1 193 ? 21.517 -14.437 5.065 1.00 63.97 193 VAL A O 1
ATOM 1569 N N . GLN A 1 194 ? 22.656 -15.755 3.664 1.00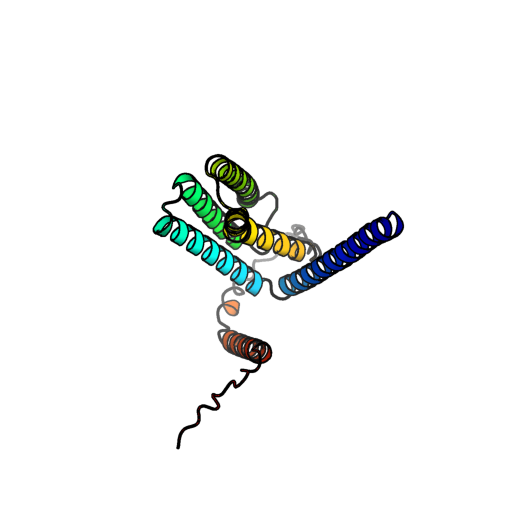 62.81 194 GLN A N 1
ATOM 1570 C CA . GLN A 1 194 ? 23.768 -15.972 4.598 1.00 62.81 194 GLN A CA 1
ATOM 1571 C C . GLN A 1 194 ? 24.610 -14.714 4.829 1.00 62.81 194 GLN A C 1
ATOM 1573 O O . GLN A 1 194 ? 25.146 -14.544 5.921 1.00 62.81 194 GLN A O 1
ATOM 1578 N N . ARG A 1 195 ? 24.728 -13.827 3.834 1.00 57.88 195 ARG A N 1
ATOM 1579 C CA . ARG A 1 195 ? 25.482 -12.571 3.963 1.00 57.88 195 ARG A CA 1
ATOM 1580 C C . ARG A 1 195 ? 24.720 -11.498 4.745 1.00 57.88 195 ARG A C 1
ATOM 1582 O O . ARG A 1 195 ? 25.357 -10.643 5.349 1.00 57.88 195 ARG A O 1
ATOM 1589 N N . LEU A 1 196 ? 23.386 -11.551 4.728 1.00 61.31 196 LEU A N 1
ATOM 1590 C CA . LEU A 1 196 ? 22.507 -10.619 5.441 1.00 61.31 196 LEU A CA 1
ATOM 1591 C C . LEU A 1 196 ? 22.055 -11.103 6.828 1.00 61.31 196 LEU A C 1
ATOM 1593 O O . LEU A 1 196 ? 21.373 -10.356 7.526 1.00 61.31 196 LEU A O 1
ATOM 1597 N N . SER A 1 197 ? 22.425 -12.314 7.257 1.00 47.22 197 SER A N 1
ATOM 1598 C CA . SER A 1 197 ? 22.149 -12.750 8.629 1.00 47.22 197 SER A CA 1
ATOM 1599 C C . SER A 1 197 ? 23.072 -12.006 9.606 1.00 47.22 197 SER A C 1
ATOM 1601 O O . SER A 1 197 ? 24.293 -12.082 9.447 1.00 47.22 197 SER A O 1
ATOM 1603 N N . PRO A 1 198 ? 22.541 -11.313 10.631 1.00 52.84 198 PRO A N 1
ATOM 1604 C CA . PRO A 1 198 ? 23.372 -10.692 11.656 1.00 52.84 198 PRO A CA 1
ATOM 1605 C C . PRO A 1 198 ? 24.148 -11.766 12.440 1.00 52.84 198 PRO A C 1
ATOM 1607 O O . PRO A 1 198 ? 23.653 -12.891 12.589 1.00 52.84 198 PRO A O 1
ATOM 1610 N N . PRO A 1 199 ? 25.356 -11.452 12.948 1.00 51.28 199 PRO A N 1
ATOM 1611 C CA . PRO A 1 199 ? 26.091 -12.369 13.806 1.00 51.28 199 PRO A CA 1
ATOM 1612 C C . PRO A 1 199 ? 25.270 -12.622 15.074 1.00 51.28 199 PRO A C 1
ATOM 1614 O O . PRO A 1 199 ? 24.832 -11.680 15.734 1.00 51.28 199 PRO A O 1
ATOM 1617 N N . GLN A 1 200 ? 25.045 -13.899 15.392 1.00 46.81 200 GLN A N 1
ATOM 1618 C CA . GLN A 1 200 ? 24.496 -14.316 16.679 1.00 46.81 200 GLN A CA 1
ATOM 1619 C C . GLN A 1 200 ? 25.405 -13.750 17.772 1.00 46.81 200 GLN A C 1
ATOM 1621 O O . GLN A 1 200 ? 26.571 -14.122 17.885 1.00 46.81 200 GLN A O 1
ATOM 1626 N N . LEU A 1 201 ? 24.883 -12.786 18.526 1.00 49.28 201 LEU A N 1
ATOM 1627 C CA . LEU A 1 201 ? 25.519 -12.292 19.733 1.00 49.28 201 LEU A CA 1
ATOM 1628 C C . LEU A 1 201 ? 25.426 -13.440 20.749 1.00 49.28 201 LEU A C 1
ATOM 1630 O O . LEU A 1 201 ? 24.368 -13.647 21.344 1.00 49.28 201 LEU A O 1
ATOM 1634 N N . ASP A 1 202 ? 26.502 -14.217 20.892 1.00 48.38 202 ASP A N 1
ATOM 1635 C CA . ASP A 1 202 ? 26.651 -15.257 21.916 1.00 48.38 202 ASP A CA 1
ATOM 1636 C C . ASP A 1 202 ? 26.606 -14.612 23.312 1.00 48.38 202 ASP A C 1
ATOM 1638 O O . ASP A 1 202 ? 27.619 -14.364 23.964 1.00 48.38 202 ASP A O 1
ATOM 1642 N N . LEU A 1 203 ? 25.399 -14.334 23.802 1.00 54.25 203 LEU A N 1
ATOM 1643 C CA . LEU A 1 203 ? 25.131 -14.120 25.218 1.00 54.25 203 LEU A CA 1
ATOM 1644 C C . LEU A 1 203 ? 24.995 -15.490 25.894 1.00 54.25 203 LEU A C 1
ATOM 1646 O O . LEU A 1 203 ? 23.950 -15.837 26.445 1.00 54.25 203 LEU A O 1
ATOM 1650 N N . MET A 1 204 ? 26.075 -16.277 25.867 1.00 48.38 204 MET A N 1
ATOM 1651 C CA . MET A 1 204 ? 26.228 -17.405 26.782 1.00 48.38 204 MET A CA 1
ATOM 1652 C C . MET A 1 204 ? 26.489 -16.856 28.184 1.00 48.38 204 MET A C 1
ATOM 1654 O O . MET A 1 204 ? 27.606 -16.532 28.576 1.00 48.38 204 MET A O 1
ATOM 1658 N N . THR A 1 205 ? 25.401 -16.719 28.936 1.00 55.28 205 THR A N 1
ATOM 1659 C CA . THR A 1 205 ? 25.237 -17.428 30.209 1.00 55.28 205 THR A CA 1
ATOM 1660 C C . THR A 1 205 ? 26.542 -17.692 30.976 1.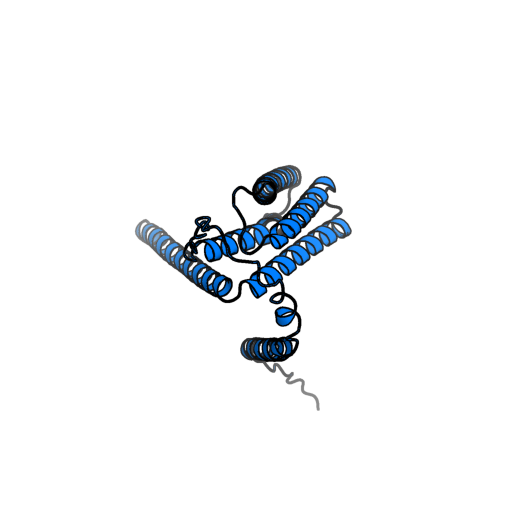00 55.28 205 THR A C 1
ATOM 1662 O O . THR A 1 205 ? 27.024 -18.822 31.035 1.00 55.28 205 THR A O 1
ATOM 1665 N N . SER A 1 206 ? 27.071 -16.674 31.661 1.00 48.09 206 SER A N 1
ATOM 1666 C CA . SER A 1 206 ? 27.910 -16.893 32.848 1.00 48.09 206 SER A CA 1
ATOM 1667 C C . SER A 1 206 ? 26.997 -17.303 34.007 1.00 48.09 206 SER A C 1
ATOM 1669 O O . SER A 1 206 ? 26.725 -16.546 34.938 1.00 48.09 206 SER A O 1
ATOM 1671 N N . ALA A 1 207 ? 26.430 -18.503 33.889 1.00 49.03 207 ALA A N 1
ATOM 1672 C CA . ALA A 1 207 ? 25.789 -19.201 34.985 1.00 49.03 207 ALA A CA 1
ATOM 1673 C C . ALA A 1 207 ? 26.870 -20.043 35.666 1.00 49.03 207 ALA A C 1
ATOM 1675 O O . ALA A 1 207 ? 27.206 -21.142 35.233 1.00 49.03 207 ALA A O 1
ATOM 1676 N N . LYS A 1 208 ? 27.433 -19.476 36.732 1.00 45.91 208 LYS A N 1
ATOM 1677 C CA . LYS A 1 208 ? 28.170 -20.198 37.773 1.00 45.91 208 LYS A CA 1
ATOM 1678 C C . LYS A 1 208 ? 27.301 -21.365 38.275 1.00 45.91 208 LYS A C 1
ATOM 1680 O O . LYS A 1 208 ? 26.122 -21.137 38.552 1.00 45.91 208 LYS A O 1
ATOM 1685 N N . PRO A 1 209 ? 27.852 -22.578 38.440 1.00 48.44 209 PRO A N 1
ATOM 1686 C CA . PRO A 1 209 ? 27.906 -23.108 39.807 1.00 48.44 209 PRO A CA 1
ATOM 1687 C C . PRO A 1 209 ? 29.131 -23.992 40.125 1.00 48.44 209 PRO A C 1
ATOM 1689 O O . PRO A 1 209 ? 29.727 -24.591 39.237 1.00 48.44 209 PRO A O 1
ATOM 1692 N N . SER A 1 210 ? 29.401 -24.049 41.440 1.00 43.72 210 SER A N 1
ATOM 1693 C CA . SER A 1 210 ? 30.311 -24.909 42.233 1.00 43.72 210 SER A CA 1
ATOM 1694 C C . SER A 1 210 ? 31.796 -24.907 41.886 1.00 43.72 210 SER A C 1
ATOM 1696 O O . SER A 1 210 ? 32.194 -25.672 40.984 1.00 43.72 210 SER A O 1
#

pLDDT: mean 73.77, std 17.59, range [37.25, 96.75]

Solvent-accessible surface area (backbone atoms only — not comparable to full-atom values): 12485 Å² total; per-residue (Å²): 123,63,67,66,52,53,50,51,53,53,52,49,53,52,51,53,50,52,53,50,51,51,50,51,53,51,52,51,54,50,23,54,51,34,56,77,34,50,73,57,44,57,50,50,54,52,50,48,41,51,49,26,49,50,52,47,50,48,41,42,74,77,68,63,52,62,62,67,61,48,49,51,52,50,50,46,47,51,49,51,57,57,51,60,70,47,57,83,73,68,55,81,84,36,68,61,52,51,49,47,57,52,44,51,54,50,50,51,51,53,50,52,52,51,56,69,76,44,92,66,60,67,69,59,54,49,49,49,45,45,53,63,61,40,50,51,60,53,53,51,53,50,51,47,64,30,57,71,68,57,73,82,73,72,79,70,70,74,74,84,70,88,85,76,83,85,82,74,92,64,68,73,65,64,73,75,68,65,74,64,62,58,60,53,53,53,50,52,51,51,53,54,53,62,71,68,53,76,80,82,79,82,78,73,76,89,71,83,81,135

Foldseek 3Di:
DVVVVVVVVVVVVVVVVVVVVVVVVVLVVVLVVCLVCVVVLLVVLLVLLVQLLVVLVVCCVPVVPPPVLSVLLNVLSVLLVVQSVCPPPRDCPDPSNVVNVVSLVVSVVVLVVVCVVDPDPPVVSCVCCCSRRCRNVVSVVSSNVSSVPPPPPPPPVPPPPPDDDDPDDPPVVVVVPCPPVVVVVVVVVVVVVVVPDDPPPPPPDPPDDD

Organism: Geotrypetes seraphini (NCBI:txid260995)

Secondary structure (DSSP, 8-state):
-HHHHHHHHHHHHHHHHHHHHHHHHHHHHHHHHHHHTHHHHHHHHHHHHHHHHHHHHHHHHHH---HHHHHHHHHHHHHHHHHGGG-S---TT-HHHHHHHHHHHHHHHHHHHHHHHS---HHHHHHHIIIIIIHHHHHHHHHHHHHTSS-----------S------S-HHHHTT---SHHHHHHHHHHHHHHHHSPP-----------

Sequence (210 aa):
MWFMYLLSWLSLLIQVSFVTLAIAAGLYYVAELIEEYTVATQRIIKYMIGFSTAVLVCLYFFE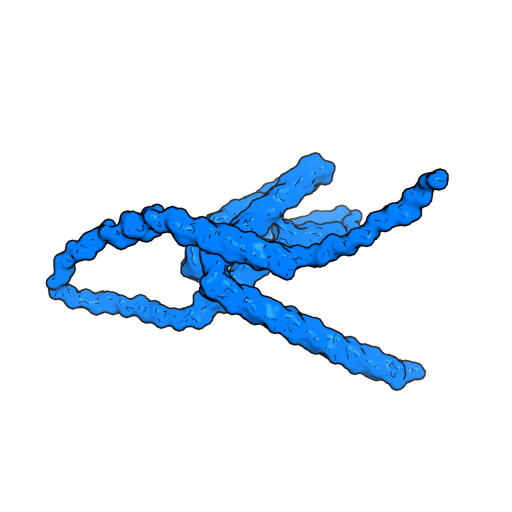KFPSVMVGMGLFTNLVYFGLLRTFPFIMLTSPNFILSCALVVVNHYLAFQYFAEEYYPFSEVLAYFTFCLWLVPFAFFVSLSAGENVLPSTVQQGVHVAGVKTIQPDFLSQQVLDLGEWSLSQRAFRFIVQRLSPPQLDLMTSAKPS